Protein AF-A0A7E6FIE7-F1 (afdb_monomer_lite)

Organism: NCBI:txid2607531

Structure (mmCIF, N/CA/C/O backbone):
data_AF-A0A7E6FIE7-F1
#
_entry.id   AF-A0A7E6FIE7-F1
#
loop_
_atom_site.group_PDB
_atom_site.id
_atom_site.type_symbol
_atom_site.label_atom_id
_atom_site.label_alt_id
_atom_site.label_comp_id
_atom_site.label_asym_id
_atom_site.label_entity_id
_atom_site.label_seq_id
_atom_site.pdbx_PDB_ins_code
_atom_site.Cartn_x
_atom_site.Cartn_y
_atom_site.Cartn_z
_atom_site.occupancy
_atom_site.B_iso_or_equiv
_atom_site.auth_seq_id
_atom_site.auth_comp_id
_atom_site.auth_asym_id
_atom_site.auth_atom_id
_atom_site.pdbx_PDB_model_num
ATOM 1 N N . MET A 1 1 ? -5.074 -16.100 1.005 1.00 82.69 1 MET A N 1
ATOM 2 C CA . MET A 1 1 ? -5.480 -14.679 0.889 1.00 82.69 1 MET A CA 1
ATOM 3 C C . MET A 1 1 ? -5.222 -14.199 -0.540 1.00 82.69 1 MET A C 1
ATOM 5 O O . MET A 1 1 ? -4.515 -14.869 -1.275 1.00 82.69 1 MET A O 1
ATOM 9 N N . PHE A 1 2 ? -5.821 -13.111 -1.002 1.00 89.62 2 PHE A N 1
ATOM 10 C CA . PHE A 1 2 ? -5.707 -12.627 -2.388 1.00 89.62 2 PHE A CA 1
ATOM 11 C C . PHE A 1 2 ? -5.652 -11.105 -2.371 1.00 89.62 2 PHE A C 1
ATOM 13 O O . PHE A 1 2 ? -6.051 -10.505 -1.377 1.00 89.62 2 PHE A O 1
ATOM 20 N N . ILE A 1 3 ? -5.124 -10.471 -3.416 1.00 91.19 3 ILE A N 1
ATOM 21 C CA . ILE A 1 3 ? -4.883 -9.027 -3.391 1.00 91.19 3 ILE A CA 1
ATOM 22 C C . ILE A 1 3 ? -5.120 -8.371 -4.745 1.00 91.19 3 ILE A C 1
ATOM 24 O O . ILE A 1 3 ? -4.695 -8.878 -5.780 1.00 91.19 3 ILE A O 1
ATOM 28 N N . THR A 1 4 ? -5.727 -7.192 -4.730 1.00 92.12 4 THR A N 1
ATOM 29 C CA . THR A 1 4 ? -5.674 -6.249 -5.851 1.00 92.12 4 THR A CA 1
ATOM 30 C C . THR A 1 4 ? -4.890 -5.023 -5.438 1.00 92.12 4 THR A C 1
ATOM 32 O O . THR A 1 4 ? -4.960 -4.604 -4.283 1.00 92.12 4 THR A O 1
ATOM 35 N N . ARG A 1 5 ? -4.127 -4.464 -6.368 1.00 93.06 5 ARG A N 1
ATOM 36 C CA . ARG A 1 5 ? -3.246 -3.334 -6.109 1.00 93.06 5 ARG A CA 1
ATOM 37 C C . ARG A 1 5 ? -3.528 -2.245 -7.110 1.00 93.06 5 ARG A C 1
ATOM 39 O O . ARG A 1 5 ? -3.707 -2.532 -8.294 1.00 93.06 5 ARG A O 1
ATOM 46 N N . ARG A 1 6 ? -3.496 -1.012 -6.634 1.00 94.19 6 ARG A N 1
ATOM 47 C CA . ARG A 1 6 ? -3.468 0.191 -7.448 1.00 94.19 6 ARG A CA 1
ATOM 48 C C . ARG A 1 6 ? -2.330 1.057 -6.948 1.00 94.19 6 ARG A C 1
ATOM 50 O O . ARG A 1 6 ? -2.285 1.335 -5.761 1.00 94.19 6 ARG A O 1
ATOM 57 N N . LEU A 1 7 ? -1.428 1.456 -7.832 1.00 93.19 7 LEU A N 1
ATOM 58 C CA . LEU A 1 7 ? -0.300 2.328 -7.508 1.00 93.19 7 LEU A CA 1
ATOM 59 C C . LEU A 1 7 ? -0.427 3.612 -8.310 1.00 93.19 7 LEU A C 1
ATOM 61 O O . LEU A 1 7 ? -0.793 3.558 -9.484 1.00 93.19 7 LEU A O 1
ATOM 65 N N . THR A 1 8 ? -0.071 4.730 -7.698 1.00 92.81 8 THR A N 1
ATOM 66 C CA . THR A 1 8 ? -0.010 6.034 -8.348 1.00 92.81 8 THR A CA 1
ATOM 67 C C . THR A 1 8 ? 1.339 6.666 -8.047 1.00 92.81 8 THR A C 1
ATOM 69 O O . THR A 1 8 ? 1.731 6.802 -6.889 1.00 92.81 8 THR A O 1
ATOM 72 N N . PHE A 1 9 ? 2.040 7.058 -9.101 1.00 90.94 9 PHE A N 1
ATOM 73 C CA . PHE A 1 9 ? 3.279 7.824 -9.041 1.00 90.94 9 PHE A CA 1
ATOM 74 C C . PHE A 1 9 ? 2.960 9.259 -9.443 1.00 90.94 9 PHE A C 1
ATOM 76 O O . PHE A 1 9 ? 2.259 9.463 -10.435 1.00 90.94 9 PHE A O 1
ATOM 83 N N . TYR A 1 10 ? 3.421 10.238 -8.672 1.00 88.94 10 TYR A N 1
ATOM 84 C CA . TYR A 1 10 ? 3.056 11.646 -8.853 1.00 88.94 10 TYR A CA 1
ATOM 85 C C . TYR A 1 10 ? 4.138 12.437 -9.602 1.00 88.94 10 TYR A C 1
ATOM 87 O O . TYR A 1 10 ? 5.321 12.120 -9.505 1.00 88.94 10 TYR A O 1
ATOM 95 N N . GLU A 1 11 ? 3.734 13.465 -10.354 1.00 81.88 11 GLU A N 1
ATOM 96 C CA . GLU A 1 11 ? 4.659 14.415 -10.991 1.00 81.88 11 GLU A CA 1
ATOM 97 C C . GLU A 1 11 ? 5.364 15.301 -9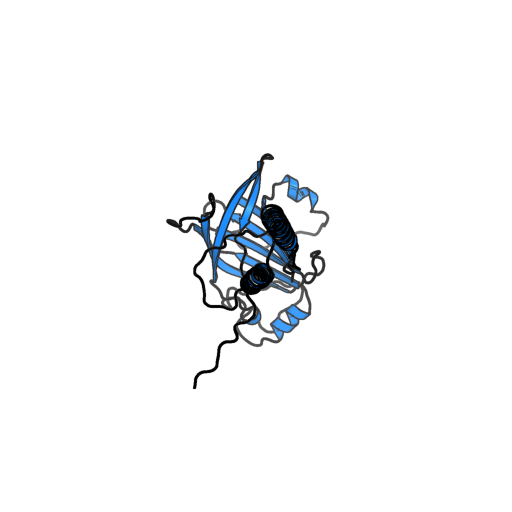.942 1.00 81.88 11 GLU A C 1
ATOM 99 O O . GLU A 1 11 ? 4.853 15.518 -8.842 1.00 81.88 11 GLU A O 1
ATOM 104 N N . GLY A 1 12 ? 6.540 15.841 -10.286 1.00 71.69 12 GLY A N 1
ATOM 105 C CA . GLY A 1 12 ? 7.216 16.866 -9.476 1.00 71.69 12 GLY A CA 1
ATOM 106 C C . GLY A 1 12 ? 7.850 16.369 -8.171 1.00 71.69 12 GLY A C 1
ATOM 107 O O . GLY A 1 12 ? 8.245 17.178 -7.335 1.00 71.69 12 GLY A O 1
ATOM 108 N N . GLY A 1 13 ? 7.973 15.053 -7.976 1.00 74.06 13 GLY A N 1
ATOM 109 C CA . GLY A 1 13 ? 8.684 14.488 -6.836 1.00 74.06 13 GLY A CA 1
ATOM 110 C C . GLY A 1 13 ? 8.665 12.964 -6.788 1.00 74.06 13 GLY A C 1
ATOM 111 O O . GLY A 1 13 ? 7.892 12.295 -7.461 1.00 74.06 13 GLY A O 1
ATOM 112 N N . ASN A 1 14 ? 9.499 12.412 -5.914 1.00 89.81 14 ASN A N 1
ATOM 113 C CA . ASN A 1 14 ? 9.641 10.977 -5.665 1.00 89.81 14 ASN A CA 1
ATOM 114 C C . ASN A 1 14 ? 8.513 10.409 -4.781 1.00 89.81 14 ASN A C 1
ATOM 116 O O . ASN A 1 14 ? 8.770 9.575 -3.918 1.00 89.81 14 ASN A O 1
ATOM 120 N N . ASN A 1 15 ? 7.276 10.891 -4.933 1.00 94.75 15 ASN A N 1
ATOM 121 C CA . ASN A 1 15 ? 6.136 10.508 -4.097 1.00 94.75 15 ASN A CA 1
ATOM 122 C C . ASN A 1 15 ? 5.274 9.443 -4.780 1.00 94.75 15 ASN A C 1
ATOM 124 O O . ASN A 1 15 ? 5.041 9.486 -5.989 1.00 94.75 15 ASN A O 1
ATOM 128 N N . TRP A 1 16 ? 4.736 8.523 -3.987 1.00 94.62 16 TRP A N 1
ATOM 129 C CA . TRP A 1 16 ? 3.807 7.503 -4.459 1.00 94.62 16 TRP A CA 1
ATOM 130 C C . TRP A 1 16 ? 2.677 7.274 -3.454 1.00 94.62 16 TRP A C 1
ATOM 132 O O . TRP A 1 16 ? 2.830 7.512 -2.252 1.00 94.62 16 TRP A O 1
ATOM 142 N N . SER A 1 17 ? 1.552 6.781 -3.961 1.00 96.06 17 SER A N 1
ATOM 143 C CA . SER A 1 17 ? 0.461 6.221 -3.167 1.00 96.06 17 SER A CA 1
ATOM 144 C C . SER A 1 17 ? 0.056 4.861 -3.720 1.00 96.06 17 SER A C 1
ATOM 146 O O . SER A 1 17 ? 0.282 4.547 -4.894 1.00 96.06 17 SER A O 1
ATOM 148 N N . GLY A 1 18 ? -0.513 4.018 -2.870 1.00 95.06 18 GLY A N 1
ATOM 149 C CA . GLY A 1 18 ? -1.009 2.724 -3.287 1.00 95.06 18 GLY A CA 1
ATOM 150 C C . GLY A 1 18 ? -2.145 2.215 -2.421 1.00 95.06 18 GLY A C 1
ATOM 151 O O . GLY A 1 18 ? -2.045 2.228 -1.199 1.00 95.06 18 GLY A O 1
ATOM 152 N N . THR A 1 19 ? -3.178 1.703 -3.081 1.00 96.75 19 THR A N 1
ATOM 153 C CA . THR A 1 19 ? -4.303 1.008 -2.454 1.00 96.75 19 THR A CA 1
ATOM 154 C C . THR A 1 19 ? -4.142 -0.490 -2.665 1.00 96.75 19 THR A C 1
ATOM 156 O O . THR A 1 19 ? -3.967 -0.967 -3.794 1.00 96.75 19 THR A O 1
ATOM 159 N N . TYR A 1 20 ? -4.218 -1.240 -1.575 1.00 95.25 20 TYR A N 1
ATOM 160 C CA . TYR A 1 20 ? -4.072 -2.686 -1.528 1.00 95.25 20 TYR A CA 1
ATOM 161 C C . TYR A 1 20 ? -5.335 -3.283 -0.912 1.00 95.25 20 TYR A C 1
ATOM 163 O O . TYR A 1 20 ? -5.498 -3.271 0.305 1.00 95.25 20 TYR A O 1
ATOM 171 N N . ASN A 1 21 ? -6.216 -3.828 -1.749 1.00 96.00 21 ASN A N 1
ATOM 172 C CA . ASN A 1 21 ? -7.427 -4.497 -1.274 1.00 96.00 21 ASN A CA 1
ATOM 173 C C . ASN A 1 21 ? -7.135 -5.985 -1.116 1.00 96.00 21 ASN A C 1
ATOM 175 O O . ASN A 1 21 ? -6.749 -6.639 -2.093 1.00 96.00 21 ASN A O 1
ATOM 179 N N . TYR A 1 22 ? -7.329 -6.517 0.084 1.00 95.00 22 TYR A N 1
ATOM 180 C CA . TYR A 1 22 ? -7.140 -7.927 0.378 1.00 95.00 22 TYR A CA 1
ATOM 181 C C . TYR A 1 22 ? -8.464 -8.676 0.443 1.00 95.00 22 TYR A C 1
ATOM 183 O O . TYR A 1 22 ? -9.453 -8.183 0.980 1.00 95.00 22 TYR A O 1
ATOM 191 N N . PHE A 1 23 ? -8.456 -9.909 -0.056 1.00 94.75 23 PHE A N 1
ATOM 192 C CA . PHE A 1 23 ? -9.633 -10.759 -0.185 1.00 94.75 23 PHE A CA 1
ATOM 193 C C . PHE A 1 23 ? -9.376 -12.157 0.374 1.00 94.75 23 PHE A C 1
ATOM 195 O O . PHE A 1 23 ? -8.243 -12.660 0.371 1.00 94.75 23 PHE A O 1
ATOM 202 N N . ARG A 1 24 ? -10.448 -12.807 0.828 1.00 93.94 24 ARG A N 1
ATOM 203 C CA . ARG A 1 24 ? -10.419 -14.191 1.317 1.00 93.94 24 ARG A CA 1
ATOM 204 C C . ARG A 1 24 ? -10.533 -15.224 0.196 1.00 93.94 24 ARG A C 1
ATOM 206 O O . ARG A 1 24 ? -10.047 -16.335 0.370 1.00 93.94 24 ARG A O 1
ATOM 213 N N . ASP A 1 25 ? -11.086 -14.855 -0.959 1.00 91.12 25 ASP A N 1
ATOM 214 C CA . ASP A 1 25 ? -11.353 -15.763 -2.078 1.00 91.12 25 ASP A CA 1
ATOM 215 C C . ASP A 1 25 ? -10.579 -15.399 -3.370 1.00 91.12 25 ASP A C 1
ATOM 217 O O . ASP A 1 25 ? -10.242 -14.231 -3.595 1.00 91.12 25 ASP A O 1
ATOM 221 N N . PRO A 1 26 ? -10.332 -16.381 -4.265 1.00 87.81 26 PRO A N 1
ATOM 222 C CA . PRO A 1 26 ? -9.566 -16.185 -5.500 1.00 87.81 26 PRO A CA 1
ATOM 223 C C . PRO A 1 26 ? -10.189 -15.263 -6.524 1.00 87.81 26 PRO A C 1
ATOM 225 O O . PRO A 1 26 ? -9.485 -14.776 -7.406 1.00 87.81 26 PRO A O 1
ATOM 228 N N . ARG A 1 27 ? -11.495 -15.033 -6.423 1.00 88.50 27 ARG A N 1
ATOM 229 C CA . ARG A 1 27 ? -12.230 -14.187 -7.354 1.00 88.50 27 ARG A CA 1
ATOM 230 C C . ARG A 1 27 ? -12.360 -12.756 -6.835 1.00 88.50 27 ARG A C 1
ATOM 232 O O . ARG A 1 27 ? -13.033 -11.961 -7.478 1.00 88.50 27 ARG A O 1
ATOM 239 N N . CYS A 1 28 ? -11.711 -12.429 -5.712 1.00 89.81 28 CYS A N 1
ATOM 240 C CA . CYS A 1 28 ? -11.738 -11.105 -5.098 1.00 89.81 28 CYS A CA 1
ATOM 241 C C . CYS A 1 28 ? -13.169 -10.601 -4.828 1.00 89.81 28 CYS A C 1
ATOM 243 O O . CYS A 1 28 ? -13.481 -9.441 -5.085 1.00 89.81 28 CYS A O 1
ATOM 245 N N . ARG A 1 29 ? -14.053 -11.478 -4.337 1.00 92.19 29 ARG A N 1
ATOM 246 C CA . ARG A 1 29 ? -15.461 -11.165 -4.027 1.00 92.19 29 ARG A CA 1
ATOM 247 C C . ARG A 1 29 ? -15.731 -10.987 -2.535 1.00 92.19 29 ARG A C 1
ATOM 249 O O . ARG A 1 29 ? -16.716 -10.364 -2.167 1.00 92.19 29 ARG A O 1
ATOM 256 N N . GLN A 1 30 ? -14.874 -11.530 -1.682 1.00 95.12 30 GLN A N 1
ATOM 257 C CA . GLN A 1 30 ? -14.980 -11.498 -0.231 1.00 95.12 30 GLN A CA 1
ATOM 258 C C . GLN A 1 30 ? -13.867 -10.606 0.330 1.00 95.12 30 GLN A C 1
ATOM 260 O O . GLN A 1 30 ? -12.763 -11.106 0.591 1.00 95.12 30 GLN A O 1
ATOM 265 N N . PRO A 1 31 ? -14.108 -9.289 0.468 1.00 96.19 31 PRO A N 1
ATOM 266 C CA . PRO A 1 31 ? -13.104 -8.363 0.971 1.00 96.19 31 PRO A CA 1
ATOM 267 C C . PRO A 1 31 ? -12.785 -8.672 2.438 1.00 96.19 31 PRO A C 1
ATOM 269 O O . PRO A 1 31 ? -13.640 -9.118 3.206 1.00 96.19 31 PRO A O 1
ATOM 272 N N . SER A 1 32 ? -11.520 -8.500 2.808 1.00 96.31 32 SER A N 1
ATOM 273 C CA . SER A 1 32 ? -11.006 -8.736 4.157 1.00 96.31 32 SER A CA 1
ATOM 274 C C . SER A 1 32 ? -10.614 -7.423 4.817 1.00 96.31 32 SER A C 1
ATOM 276 O O . SER A 1 32 ? -11.141 -7.089 5.872 1.00 96.31 32 SER A O 1
ATOM 278 N N . PHE A 1 33 ? -9.701 -6.681 4.196 1.00 97.56 33 PHE A N 1
ATOM 279 C CA . PHE A 1 33 ? -9.312 -5.336 4.606 1.00 97.56 33 PHE A CA 1
ATOM 280 C C . PHE A 1 33 ? -8.604 -4.616 3.460 1.00 97.56 33 PHE A C 1
ATOM 282 O O . PHE 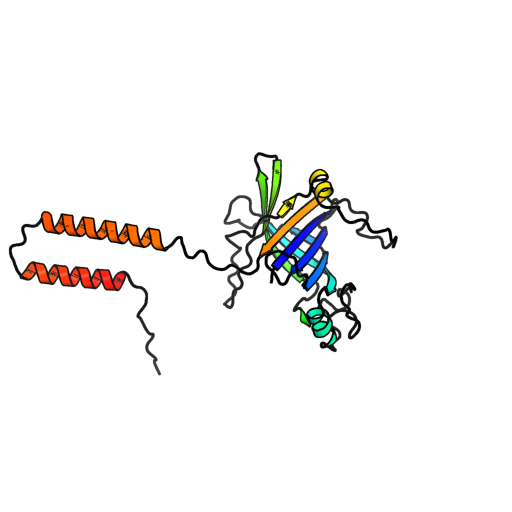A 1 33 ? -8.101 -5.252 2.527 1.00 97.56 33 PHE A O 1
ATOM 289 N N . THR A 1 34 ? -8.525 -3.300 3.573 1.00 97.88 34 THR A N 1
ATOM 290 C CA . THR A 1 34 ? -7.856 -2.415 2.623 1.00 97.88 34 THR A CA 1
ATOM 291 C C . THR A 1 34 ? -6.723 -1.678 3.324 1.00 97.88 34 THR A C 1
ATOM 293 O O . THR A 1 34 ? -6.881 -1.240 4.464 1.00 97.88 34 THR A O 1
ATOM 296 N N . LEU A 1 35 ? -5.577 -1.554 2.651 1.00 97.56 35 LEU A N 1
ATOM 297 C CA . LEU A 1 35 ? -4.479 -0.684 3.068 1.00 97.56 35 LEU A CA 1
ATOM 298 C C . LEU A 1 35 ? -4.300 0.438 2.048 1.00 97.56 35 LEU A C 1
ATOM 300 O O . LEU A 1 35 ? -4.071 0.156 0.870 1.00 97.56 35 LEU A O 1
ATOM 304 N N . ASP A 1 36 ? -4.308 1.680 2.517 1.00 98.00 36 ASP A N 1
ATOM 305 C CA . ASP A 1 36 ? -3.893 2.843 1.736 1.00 98.00 36 ASP A CA 1
ATOM 306 C C . ASP A 1 36 ? -2.552 3.336 2.266 1.00 98.00 36 ASP A C 1
ATOM 308 O O . ASP A 1 36 ? -2.440 3.819 3.395 1.00 98.00 36 ASP A O 1
ATOM 312 N N . ALA A 1 37 ? -1.514 3.158 1.456 1.00 97.00 37 ALA A N 1
ATOM 313 C CA . ALA A 1 37 ? -0.138 3.468 1.797 1.00 97.00 37 ALA A CA 1
ATOM 314 C C . ALA A 1 37 ? 0.368 4.637 0.956 1.00 97.00 37 ALA A C 1
ATOM 316 O O . ALA A 1 37 ? 0.092 4.725 -0.240 1.00 97.00 37 ALA A O 1
ATOM 317 N N . GLU A 1 38 ? 1.162 5.509 1.563 1.00 96.88 38 GLU A N 1
ATOM 318 C CA . GLU A 1 38 ? 1.782 6.633 0.868 1.00 96.88 38 GLU A CA 1
ATOM 319 C C . GLU A 1 38 ? 3.221 6.822 1.343 1.00 96.88 38 GLU A C 1
ATOM 321 O O . GLU A 1 38 ? 3.565 6.530 2.494 1.00 96.88 38 GLU A O 1
ATOM 326 N N . GLY A 1 39 ? 4.072 7.356 0.476 1.00 96.06 39 GLY A N 1
ATOM 327 C CA . GLY A 1 39 ? 5.429 7.708 0.863 1.00 96.06 39 GLY A CA 1
ATOM 328 C C . GLY A 1 39 ? 6.309 8.079 -0.315 1.00 96.06 39 GLY A C 1
ATOM 329 O O . GLY A 1 39 ? 5.844 8.692 -1.278 1.00 96.06 39 GLY A O 1
ATOM 330 N N . LYS A 1 40 ? 7.592 7.721 -0.224 1.00 95.19 40 LYS A N 1
ATOM 331 C CA . LYS A 1 40 ? 8.613 8.085 -1.211 1.00 95.19 40 LYS A CA 1
ATOM 332 C C . LYS A 1 40 ? 9.235 6.874 -1.887 1.00 95.19 40 LYS A C 1
ATOM 334 O O . LYS A 1 40 ? 9.284 5.801 -1.294 1.00 95.19 40 LYS A O 1
ATOM 339 N N . TYR A 1 41 ? 9.713 7.039 -3.113 1.00 93.50 41 TYR A N 1
ATOM 340 C CA . TYR A 1 41 ? 10.450 6.012 -3.841 1.00 93.50 41 TYR A CA 1
ATOM 341 C C . TYR A 1 41 ? 11.738 6.582 -4.443 1.00 93.50 41 TYR A C 1
ATOM 343 O O . TYR A 1 41 ? 11.773 7.723 -4.882 1.00 93.50 41 TYR A O 1
ATOM 351 N N . SER A 1 42 ? 12.817 5.811 -4.467 1.00 92.44 42 SER A N 1
ATOM 352 C CA . SER A 1 42 ? 14.078 6.230 -5.090 1.00 92.44 42 SER A CA 1
ATOM 353 C C . SER A 1 42 ? 14.740 5.058 -5.791 1.00 92.44 42 SER A C 1
ATOM 355 O O . SER A 1 42 ? 14.771 3.955 -5.242 1.00 92.44 42 SER A O 1
ATOM 357 N N . GLU A 1 43 ? 15.287 5.293 -6.976 1.00 89.69 43 GLU A N 1
ATOM 358 C CA . GLU A 1 43 ? 16.086 4.293 -7.683 1.00 89.69 43 GLU A CA 1
ATOM 359 C C . GLU A 1 43 ? 17.419 4.064 -6.952 1.00 89.69 43 GLU A C 1
ATOM 361 O O . GLU A 1 43 ? 18.012 4.994 -6.402 1.00 89.69 43 GLU A O 1
ATOM 366 N N . ILE A 1 44 ? 17.867 2.813 -6.906 1.00 87.75 44 ILE A N 1
ATOM 367 C CA . ILE A 1 44 ? 19.132 2.392 -6.306 1.00 87.75 44 ILE A CA 1
ATOM 368 C C . ILE A 1 44 ? 20.155 2.277 -7.437 1.00 87.75 44 ILE A C 1
ATOM 370 O O . ILE A 1 44 ? 20.129 1.323 -8.217 1.00 87.75 44 ILE A O 1
ATOM 374 N N . MET A 1 45 ? 21.042 3.268 -7.525 1.00 82.31 45 MET A N 1
ATOM 375 C CA . MET A 1 45 ? 22.089 3.333 -8.548 1.00 82.31 45 MET A CA 1
ATOM 376 C C . MET A 1 45 ? 23.166 2.260 -8.344 1.00 82.31 45 MET A C 1
ATOM 378 O O . MET A 1 45 ? 23.342 1.752 -7.239 1.00 82.31 45 MET A O 1
ATOM 382 N N . GLY A 1 46 ? 23.900 1.935 -9.413 1.00 67.62 46 GLY A N 1
ATOM 383 C CA . GLY A 1 46 ? 25.070 1.047 -9.349 1.00 67.62 46 GLY A CA 1
ATOM 384 C C . GLY A 1 46 ? 24.747 -0.437 -9.154 1.00 67.62 46 GLY A C 1
ATOM 385 O O . GLY A 1 46 ? 25.627 -1.216 -8.806 1.00 67.62 46 GLY A O 1
ATOM 386 N N . THR A 1 47 ? 23.496 -0.842 -9.366 1.00 62.19 47 THR A N 1
ATOM 387 C CA . THR A 1 47 ? 23.072 -2.239 -9.260 1.00 62.19 47 THR A CA 1
ATOM 388 C C . THR A 1 47 ? 23.100 -2.909 -10.635 1.00 62.19 47 THR A C 1
ATOM 390 O O . THR A 1 47 ? 22.455 -2.454 -11.579 1.00 62.19 47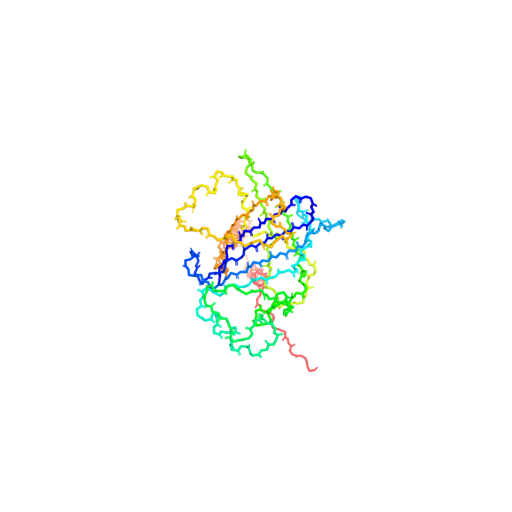 THR A O 1
ATOM 393 N N . THR A 1 48 ? 23.854 -4.001 -10.772 1.00 58.59 48 THR A N 1
ATOM 394 C CA . THR A 1 48 ? 23.816 -4.857 -11.963 1.00 58.59 48 THR A CA 1
ATOM 395 C C . THR A 1 48 ? 22.613 -5.781 -11.870 1.00 58.59 48 THR A C 1
ATOM 397 O O . THR A 1 48 ? 22.605 -6.813 -11.201 1.00 58.59 48 THR A O 1
ATOM 400 N N . ALA A 1 49 ? 21.551 -5.377 -12.549 1.00 59.53 49 ALA A N 1
ATOM 401 C CA . ALA A 1 49 ? 20.392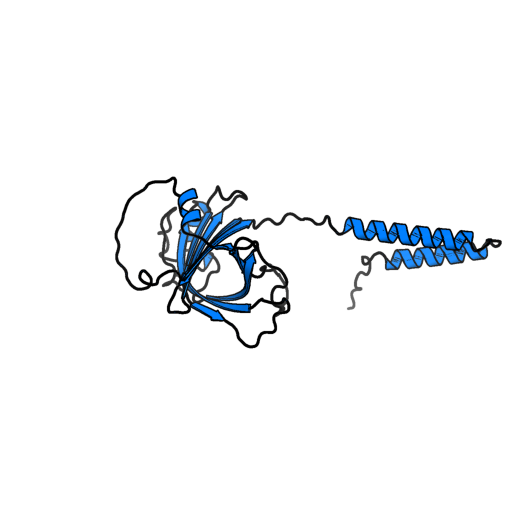 -6.209 -12.780 1.00 59.53 49 ALA A CA 1
ATOM 402 C C . ALA A 1 49 ? 20.787 -7.523 -13.481 1.00 59.53 49 ALA A C 1
ATOM 404 O O . ALA A 1 49 ? 21.237 -7.505 -14.624 1.00 59.53 49 ALA A O 1
ATOM 405 N N . VAL A 1 50 ? 20.550 -8.671 -12.834 1.00 61.28 50 VAL A N 1
ATOM 406 C CA . VAL A 1 50 ? 20.737 -10.007 -13.448 1.00 61.28 50 VAL A CA 1
ATOM 407 C C . VAL A 1 50 ? 19.850 -10.180 -14.692 1.00 61.28 50 VAL A C 1
ATOM 409 O O . VAL A 1 50 ? 20.172 -10.938 -15.602 1.00 61.28 50 VAL A O 1
ATOM 412 N N . ILE A 1 51 ? 18.726 -9.458 -14.747 1.00 69.50 51 ILE A N 1
ATOM 413 C CA . ILE A 1 51 ? 17.772 -9.477 -15.856 1.00 69.50 51 ILE A CA 1
ATOM 414 C C . ILE A 1 51 ? 17.797 -8.113 -16.547 1.00 69.50 51 ILE A C 1
ATOM 416 O O . ILE A 1 51 ? 17.453 -7.102 -15.941 1.00 69.50 51 ILE A O 1
ATOM 420 N N . GLY A 1 52 ? 18.120 -8.085 -17.840 1.00 75.00 52 GLY A N 1
ATOM 421 C CA . GLY A 1 52 ? 18.148 -6.850 -18.625 1.00 75.00 52 GLY A CA 1
ATOM 422 C C . GLY A 1 52 ? 16.859 -6.018 -18.510 1.00 75.00 52 GLY A C 1
ATOM 423 O O . GLY A 1 52 ? 15.733 -6.537 -18.590 1.00 75.00 52 GLY A O 1
ATOM 424 N N . GLY A 1 53 ? 17.040 -4.709 -18.323 1.00 79.25 53 GLY A N 1
ATOM 425 C CA . GLY A 1 53 ? 15.960 -3.729 -18.200 1.00 79.25 53 GLY A CA 1
ATOM 426 C C . GLY A 1 53 ? 15.258 -3.702 -16.838 1.00 79.25 53 GLY A C 1
ATOM 427 O O . GLY A 1 53 ? 14.230 -3.033 -16.718 1.00 79.25 53 GLY A O 1
ATOM 428 N N . THR A 1 54 ? 15.759 -4.416 -15.822 1.00 85.62 54 THR A N 1
ATOM 429 C CA . THR A 1 54 ? 15.298 -4.207 -14.444 1.00 85.62 54 THR A CA 1
ATOM 430 C C . THR A 1 54 ? 16.060 -3.076 -13.771 1.00 85.62 54 THR A C 1
ATOM 432 O O . THR A 1 54 ? 17.207 -2.774 -14.088 1.00 85.62 54 THR A O 1
ATOM 435 N N . LYS A 1 55 ? 15.383 -2.446 -12.821 1.00 88.06 55 LYS A N 1
ATOM 436 C CA . LYS A 1 55 ? 15.915 -1.422 -11.935 1.00 88.06 55 LYS A CA 1
ATOM 437 C C . LYS A 1 55 ? 15.543 -1.775 -10.509 1.00 88.06 55 LYS A C 1
ATOM 439 O O . LYS A 1 55 ? 14.467 -2.324 -10.255 1.00 88.06 55 LYS A O 1
ATOM 444 N N . HIS A 1 56 ? 16.405 -1.427 -9.571 1.00 87.38 56 HIS A N 1
ATOM 445 C CA . HIS A 1 56 ? 16.138 -1.620 -8.155 1.00 87.38 56 HIS A CA 1
ATOM 446 C C . HIS A 1 56 ? 15.638 -0.311 -7.554 1.00 87.38 56 HIS A C 1
ATOM 448 O O . HIS A 1 56 ? 16.222 0.746 -7.771 1.00 87.38 56 HIS A O 1
ATOM 454 N N . TYR A 1 57 ? 14.540 -0.374 -6.810 1.00 89.69 57 TYR A N 1
ATOM 455 C CA . TYR A 1 57 ? 13.933 0.782 -6.163 1.00 89.69 57 TYR A CA 1
ATOM 456 C C . TYR A 1 57 ? 13.768 0.538 -4.671 1.00 89.69 57 TYR A C 1
ATOM 458 O O . TYR A 1 57 ? 13.446 -0.562 -4.219 1.00 89.69 57 TYR A O 1
ATOM 466 N N . LYS A 1 58 ? 13.942 1.611 -3.910 1.00 91.06 58 LYS A N 1
ATOM 467 C CA . LYS A 1 58 ? 13.624 1.698 -2.492 1.00 91.06 58 LYS A CA 1
ATOM 468 C C . LYS A 1 58 ? 12.303 2.439 -2.341 1.00 91.06 58 LYS A C 1
ATOM 470 O O . LYS A 1 58 ? 12.235 3.613 -2.684 1.00 91.06 58 LYS A O 1
ATOM 475 N N . PHE A 1 59 ? 11.284 1.775 -1.814 1.00 92.81 59 PHE A N 1
ATOM 476 C CA . PHE A 1 59 ? 10.000 2.364 -1.447 1.00 92.81 59 PHE A CA 1
ATOM 477 C C . PHE A 1 59 ? 9.956 2.566 0.063 1.00 92.81 59 PHE A C 1
ATOM 479 O O . PHE A 1 59 ? 9.947 1.604 0.823 1.00 92.81 59 PHE A O 1
ATOM 486 N N . THR A 1 60 ? 9.907 3.814 0.503 1.00 95.06 60 THR A N 1
ATOM 487 C CA . THR A 1 60 ? 9.662 4.164 1.898 1.00 95.06 60 THR A CA 1
ATOM 488 C C . THR A 1 60 ? 8.175 4.429 2.077 1.00 95.06 60 THR A C 1
ATOM 490 O O . THR A 1 60 ? 7.662 5.414 1.549 1.00 95.06 60 THR A O 1
ATOM 493 N N . VAL A 1 61 ? 7.488 3.574 2.828 1.00 95.62 61 VAL A N 1
ATOM 494 C CA . VAL A 1 61 ? 6.120 3.811 3.300 1.00 95.62 61 VAL A CA 1
ATOM 495 C C . VAL A 1 61 ? 6.195 4.739 4.506 1.00 95.62 61 VAL A C 1
ATOM 497 O O . VAL A 1 61 ? 6.911 4.450 5.465 1.00 95.62 61 VAL A O 1
ATOM 500 N N . GLN A 1 62 ? 5.475 5.854 4.456 1.00 96.06 62 GLN A N 1
ATOM 501 C CA . GLN A 1 62 ? 5.492 6.888 5.493 1.00 96.06 62 GLN A CA 1
ATOM 502 C C . GLN A 1 62 ? 4.131 7.075 6.151 1.00 96.06 62 GLN A C 1
ATOM 504 O O . GLN A 1 62 ? 4.081 7.320 7.349 1.00 96.06 62 GLN A O 1
ATOM 509 N N . ARG A 1 63 ? 3.046 6.958 5.382 1.00 97.50 63 ARG A N 1
ATOM 510 C CA . ARG A 1 63 ? 1.674 7.012 5.890 1.00 97.50 63 ARG A CA 1
ATOM 511 C C . ARG A 1 63 ? 0.950 5.722 5.566 1.00 97.50 63 ARG A C 1
ATOM 513 O O . ARG A 1 63 ? 1.187 5.127 4.511 1.00 97.50 63 ARG A O 1
ATOM 520 N N . LEU A 1 64 ? 0.070 5.320 6.471 1.00 97.62 64 LEU A N 1
ATOM 521 C CA . LEU A 1 64 ? -0.757 4.136 6.309 1.00 97.62 64 LEU A CA 1
ATOM 522 C C . LEU A 1 64 ? -2.133 4.368 6.912 1.00 97.62 64 LEU A C 1
ATOM 524 O O . LEU A 1 64 ? -2.260 4.800 8.058 1.00 97.62 64 LEU A O 1
ATOM 528 N N . LYS A 1 65 ? -3.151 3.994 6.150 1.00 98.25 65 LYS A N 1
ATOM 529 C CA . LYS A 1 65 ? -4.523 3.865 6.620 1.00 98.25 65 LYS A CA 1
ATOM 530 C C . LYS A 1 65 ? -5.007 2.442 6.403 1.00 98.25 65 LYS A C 1
ATOM 532 O O . LYS A 1 65 ? -4.579 1.774 5.460 1.00 98.25 65 LYS A O 1
ATOM 537 N N . ILE A 1 66 ? -5.884 1.990 7.288 1.00 97.94 66 ILE A N 1
ATOM 538 C CA . ILE A 1 66 ? -6.447 0.641 7.269 1.00 97.94 66 ILE A CA 1
ATOM 539 C C . ILE A 1 66 ? -7.966 0.753 7.316 1.00 97.94 66 ILE A C 1
ATOM 541 O O . ILE A 1 66 ? -8.502 1.479 8.152 1.00 97.94 66 ILE A O 1
ATOM 545 N N . THR A 1 67 ? -8.645 0.002 6.454 1.00 98.38 67 THR A N 1
ATOM 546 C CA . THR A 1 67 ? -10.102 -0.175 6.484 1.00 98.38 67 THR A CA 1
ATOM 547 C C . THR A 1 67 ? -10.403 -1.660 6.674 1.00 98.38 67 THR A C 1
ATOM 549 O O . THR A 1 67 ? -10.132 -2.451 5.766 1.00 98.38 67 THR A O 1
ATOM 552 N N . PRO A 1 68 ? -10.920 -2.092 7.835 1.00 97.62 68 PRO A N 1
ATOM 553 C CA . PRO A 1 68 ? -11.407 -3.455 8.010 1.00 97.62 68 PRO A CA 1
ATOM 554 C C . PRO A 1 68 ? -12.655 -3.660 7.148 1.00 97.62 68 PRO A C 1
ATOM 556 O O . PRO A 1 68 ? -13.614 -2.918 7.288 1.00 97.62 68 PRO A O 1
ATOM 559 N N . GLU A 1 69 ? -12.686 -4.675 6.291 1.00 97.44 69 GLU A N 1
ATOM 560 C CA . GLU A 1 69 ? -13.851 -4.972 5.430 1.00 97.44 69 GLU A CA 1
ATOM 561 C C . GLU A 1 69 ? -14.597 -6.233 5.897 1.00 97.44 69 GLU A C 1
ATOM 563 O O . GLU A 1 69 ? -15.568 -6.679 5.290 1.00 97.44 69 GLU A O 1
ATOM 568 N N . HIS A 1 70 ? -14.124 -6.846 6.983 1.00 96.94 70 HIS A N 1
ATOM 569 C CA . HIS A 1 70 ? -14.685 -8.058 7.556 1.00 96.94 70 HIS A CA 1
ATOM 570 C C . HIS A 1 70 ? -14.652 -8.016 9.079 1.00 96.94 70 HIS A C 1
ATOM 572 O O . HIS A 1 70 ? -13.689 -7.513 9.666 1.00 96.94 70 HIS A O 1
ATOM 578 N N . TYR A 1 71 ? -15.675 -8.605 9.705 1.00 96.25 71 TYR A N 1
ATOM 579 C CA . TYR A 1 71 ? -15.840 -8.614 11.159 1.00 96.25 71 TYR A CA 1
ATOM 580 C C . TYR A 1 71 ? -14.604 -9.177 11.864 1.00 96.25 71 TYR A C 1
ATOM 582 O O . TYR A 1 71 ? -14.066 -8.520 12.748 1.00 96.25 71 TYR A O 1
ATOM 590 N N . SER A 1 72 ? -14.056 -10.290 11.363 1.00 94.38 72 SER A N 1
ATOM 591 C CA . SER A 1 72 ? -12.882 -10.921 11.972 1.00 94.38 72 SER A CA 1
ATOM 592 C C . SER A 1 72 ? -11.654 -10.008 11.994 1.00 94.38 72 SER A C 1
ATOM 594 O O . SER A 1 72 ? -10.814 -10.140 12.872 1.00 94.38 72 SER A O 1
ATOM 596 N N . ILE A 1 73 ? -11.502 -9.082 11.039 1.00 95.25 73 ILE A N 1
ATOM 597 C CA . ILE A 1 73 ? -10.381 -8.133 11.063 1.00 95.25 73 ILE A CA 1
ATOM 598 C C . ILE A 1 73 ? -10.632 -7.058 12.117 1.00 95.25 73 ILE A C 1
ATOM 600 O O . ILE A 1 73 ? -9.738 -6.760 12.900 1.00 95.25 73 ILE A O 1
ATOM 604 N N . SER A 1 74 ? -11.848 -6.515 12.163 1.00 95.06 74 SER A N 1
ATOM 605 C CA . SER A 1 74 ? -12.235 -5.510 13.154 1.00 95.06 74 SER A CA 1
ATOM 606 C C . SER A 1 74 ? -12.105 -6.038 14.587 1.00 95.06 74 SER A C 1
ATOM 608 O O . SER A 1 74 ? -11.556 -5.351 15.443 1.00 95.06 74 SER A O 1
ATOM 610 N N . GLU A 1 75 ? -12.564 -7.265 14.844 1.00 93.56 75 GLU A N 1
ATOM 611 C CA . GLU A 1 75 ? -12.462 -7.920 16.152 1.00 93.56 75 GLU A CA 1
ATOM 612 C C . GLU A 1 75 ? -11.010 -8.162 16.556 1.00 93.56 75 GLU A C 1
ATOM 614 O O . GLU A 1 75 ? -10.620 -7.787 17.655 1.00 93.56 75 GLU A O 1
ATOM 619 N N . ASN A 1 76 ? -10.181 -8.703 15.656 1.00 92.19 76 ASN A N 1
ATOM 620 C CA . ASN A 1 76 ? -8.760 -8.925 15.941 1.00 92.19 76 ASN A CA 1
ATOM 621 C C . ASN A 1 76 ? -8.013 -7.617 16.248 1.00 92.19 76 ASN A C 1
ATOM 623 O O . ASN A 1 76 ? -7.125 -7.595 17.099 1.00 92.19 76 ASN A O 1
ATOM 627 N N . LEU A 1 77 ? -8.368 -6.521 15.572 1.00 93.69 77 LEU A N 1
ATOM 628 C CA . LEU A 1 77 ? -7.779 -5.209 15.836 1.00 93.69 77 LEU A CA 1
ATOM 629 C C . LEU A 1 77 ? -8.233 -4.622 17.176 1.00 93.69 77 LEU A C 1
ATOM 631 O O . LEU A 1 77 ? -7.418 -4.015 17.864 1.00 93.69 77 LEU A O 1
ATOM 635 N N . ASN A 1 78 ? -9.495 -4.823 17.566 1.00 93.50 78 ASN A N 1
ATOM 636 C CA . ASN A 1 78 ? -10.010 -4.379 18.864 1.00 93.50 78 ASN A CA 1
ATOM 637 C C . ASN A 1 78 ? -9.560 -5.265 20.029 1.00 93.50 78 ASN A C 1
ATOM 639 O O . ASN A 1 78 ? -9.446 -4.769 21.142 1.00 93.50 78 ASN A O 1
ATOM 643 N N . PHE A 1 79 ? -9.280 -6.548 19.787 1.00 90.19 79 PHE A N 1
ATOM 644 C CA . PHE A 1 79 ? -8.706 -7.445 20.791 1.00 90.19 79 PHE A CA 1
ATOM 645 C C . PHE A 1 79 ? -7.317 -6.971 21.237 1.00 90.19 79 PHE A C 1
ATOM 647 O O . PHE A 1 79 ? -6.906 -7.164 22.382 1.00 90.19 79 PHE A O 1
ATOM 654 N N . TYR A 1 80 ? -6.581 -6.317 20.337 1.00 84.62 80 TYR A N 1
ATOM 655 C CA . TYR A 1 80 ? -5.317 -5.697 20.681 1.00 84.62 80 TYR A CA 1
ATOM 656 C C . TYR A 1 80 ? -5.530 -4.392 21.462 1.00 84.62 80 TYR A C 1
ATOM 658 O O . TYR A 1 80 ? -5.766 -3.330 20.894 1.00 84.62 80 TYR A O 1
ATOM 666 N N . ASN A 1 81 ? -5.335 -4.454 22.778 1.00 74.56 81 ASN A N 1
ATOM 667 C CA . ASN A 1 81 ? -5.485 -3.308 23.684 1.00 74.56 81 ASN A CA 1
ATOM 668 C C . ASN A 1 81 ? -4.247 -2.380 23.756 1.00 74.56 81 ASN A C 1
ATOM 670 O O . ASN A 1 81 ? -4.095 -1.619 24.709 1.00 74.56 81 ASN A O 1
ATOM 674 N N . GLY A 1 82 ? -3.324 -2.445 22.788 1.00 74.69 82 GLY A N 1
ATOM 675 C CA . GLY A 1 82 ? -2.077 -1.668 22.797 1.00 74.69 82 GLY A CA 1
ATOM 676 C C . GLY A 1 82 ? -2.100 -0.406 21.921 1.00 74.69 82 GLY A C 1
ATOM 677 O O . GLY A 1 82 ? -2.791 -0.336 20.907 1.00 74.69 82 GLY A O 1
ATOM 678 N N . SER A 1 83 ? -1.247 0.572 22.245 1.00 72.88 83 SER A N 1
ATOM 679 C CA . SER A 1 83 ? -1.028 1.814 21.475 1.00 72.88 83 SER A CA 1
ATOM 680 C C . SER A 1 83 ? -0.176 1.585 20.217 1.00 72.88 83 SER A C 1
ATOM 682 O O . SER A 1 83 ? 0.945 2.078 20.075 1.00 72.88 83 SER A O 1
ATOM 684 N N . GLY A 1 84 ? -0.648 0.732 19.311 1.00 87.81 84 GLY A N 1
ATOM 685 C CA . GLY A 1 84 ? 0.166 0.251 18.194 1.00 87.81 84 GLY A CA 1
ATOM 686 C C . GLY A 1 84 ? -0.552 0.089 16.872 1.00 87.81 84 GLY A C 1
ATOM 687 O O . GLY A 1 84 ? 0.084 -0.405 15.949 1.00 87.81 84 GLY A O 1
ATOM 688 N N . CYS A 1 85 ? -1.840 0.419 16.791 1.00 93.75 85 CYS A N 1
ATOM 689 C CA . CYS A 1 85 ? -2.620 0.333 15.564 1.00 93.75 85 CYS A CA 1
ATOM 690 C C . CYS A 1 85 ? -3.901 1.167 15.689 1.00 93.75 85 CYS A C 1
ATOM 692 O O . CYS A 1 85 ? -4.929 0.661 16.139 1.00 93.75 85 CYS A O 1
ATOM 694 N N . GLY A 1 86 ? -3.833 2.442 15.301 1.00 92.69 86 GLY A N 1
ATOM 695 C CA . GLY A 1 86 ? -4.984 3.350 15.343 1.00 92.69 86 GLY A CA 1
ATOM 696 C C . GLY A 1 86 ? -5.492 3.607 16.764 1.00 92.69 86 GLY A C 1
ATOM 697 O O . GLY A 1 86 ? -4.730 3.533 17.730 1.00 92.69 86 GLY A O 1
ATOM 698 N N . VAL A 1 87 ? -6.780 3.928 16.894 1.00 93.06 87 VAL A N 1
ATOM 699 C CA . VAL A 1 87 ? -7.417 4.196 18.190 1.00 93.06 87 VAL A CA 1
ATOM 700 C C . VAL A 1 87 ? -7.958 2.876 18.771 1.00 93.06 87 VAL A C 1
ATOM 702 O O . VAL A 1 87 ? -8.868 2.288 18.175 1.00 93.06 87 VAL A O 1
ATOM 705 N N . PRO A 1 88 ? -7.443 2.391 19.920 1.00 90.88 88 PRO A N 1
ATOM 706 C CA . PRO A 1 88 ? -7.871 1.119 20.510 1.00 90.88 88 PRO A CA 1
ATOM 707 C C . PRO A 1 88 ? -9.385 1.051 20.752 1.00 90.88 88 PRO A C 1
ATOM 709 O O . PRO A 1 88 ? -10.004 2.048 21.118 1.00 90.88 88 PRO A O 1
ATOM 712 N N . GLY A 1 89 ? -9.989 -0.119 20.526 1.00 92.44 89 GLY A N 1
ATOM 713 C CA . GLY A 1 89 ? -11.421 -0.371 20.757 1.00 92.44 89 GLY A CA 1
ATOM 714 C C . GLY A 1 89 ? -12.393 0.314 19.784 1.00 92.44 89 GLY A C 1
ATOM 715 O O . GLY A 1 89 ? -13.598 0.092 19.866 1.00 92.44 89 GLY A O 1
ATOM 716 N N . SER A 1 90 ? -11.901 1.136 18.853 1.00 94.12 90 SER A N 1
ATOM 717 C CA . SER A 1 90 ? -12.741 1.916 17.933 1.00 94.12 90 SER A CA 1
ATOM 718 C C . SER A 1 90 ? -12.821 1.343 16.513 1.00 94.12 90 SER A C 1
ATOM 720 O O . SER A 1 90 ? -13.445 1.946 15.634 1.00 94.12 90 SER A O 1
ATOM 722 N N . TRP A 1 91 ? -12.183 0.199 16.248 1.00 95.81 91 TRP A N 1
ATOM 723 C CA . TRP A 1 91 ? -12.195 -0.405 14.919 1.00 95.81 91 TRP A CA 1
ATOM 724 C C . TRP A 1 91 ? -13.595 -0.896 14.567 1.00 95.81 91 TRP A C 1
ATOM 726 O O . TRP A 1 91 ? -14.243 -1.591 15.353 1.00 95.81 91 TRP A O 1
ATOM 736 N N . ARG A 1 92 ? -14.059 -0.528 13.370 1.00 96.56 92 ARG A N 1
ATOM 737 C CA . ARG A 1 92 ? -15.359 -0.922 12.822 1.00 96.56 92 ARG A CA 1
ATOM 738 C C . ARG A 1 92 ? -15.204 -1.297 11.355 1.00 96.56 92 ARG A C 1
ATOM 740 O O . ARG A 1 92 ? -14.363 -0.742 10.650 1.00 96.56 92 ARG A O 1
ATOM 747 N N . ILE A 1 93 ? -16.048 -2.215 10.894 1.00 97.75 93 ILE A N 1
ATOM 748 C CA . ILE A 1 93 ? -16.112 -2.607 9.482 1.00 97.75 93 ILE A CA 1
ATOM 749 C C . ILE A 1 93 ? -16.454 -1.378 8.625 1.00 97.75 93 ILE A C 1
ATOM 751 O O . ILE A 1 93 ? -17.349 -0.610 8.974 1.00 97.75 93 ILE A O 1
ATOM 755 N N . GLY A 1 94 ? -15.734 -1.190 7.521 1.00 96.75 94 GLY A N 1
ATOM 756 C CA . GLY A 1 94 ? -15.899 -0.097 6.564 1.00 96.75 94 GLY A CA 1
ATOM 757 C C . GLY A 1 94 ? -15.382 1.262 7.041 1.00 96.75 94 GLY A C 1
ATOM 758 O O . GLY A 1 94 ? -15.416 2.220 6.273 1.00 96.75 94 GLY A O 1
ATOM 759 N N . ILE A 1 95 ? -14.894 1.376 8.282 1.00 97.56 95 ILE A N 1
ATOM 760 C CA . ILE A 1 95 ? -14.396 2.640 8.832 1.00 97.56 95 ILE A CA 1
ATOM 761 C C . ILE A 1 95 ? -12.873 2.662 8.770 1.00 97.56 95 ILE A C 1
ATOM 763 O O . ILE A 1 95 ? -12.186 1.905 9.457 1.00 97.56 95 ILE A O 1
ATOM 767 N N . THR A 1 96 ? -12.347 3.560 7.943 1.00 97.88 96 THR A N 1
ATOM 768 C CA . THR A 1 96 ? -10.910 3.776 7.800 1.00 97.88 96 THR A CA 1
ATOM 769 C C . THR A 1 96 ? -10.331 4.467 9.029 1.00 97.88 96 THR A C 1
ATOM 771 O O . THR A 1 96 ? -10.865 5.480 9.482 1.00 97.88 96 THR A O 1
ATOM 774 N N . GLN A 1 97 ? -9.179 3.996 9.504 1.00 96.31 97 GLN A N 1
ATOM 775 C CA . GLN A 1 97 ? -8.358 4.728 10.470 1.00 96.31 97 GLN A CA 1
ATOM 776 C C . GLN A 1 97 ? -6.945 4.953 9.949 1.00 96.31 97 GLN A C 1
ATOM 778 O O . GLN A 1 97 ? -6.384 4.125 9.228 1.00 96.31 97 GLN A O 1
ATOM 783 N N . ASP A 1 98 ? -6.368 6.085 10.344 1.00 96.00 98 ASP A N 1
ATOM 784 C CA . ASP A 1 98 ? -4.961 6.397 10.130 1.00 96.00 98 ASP A CA 1
ATOM 785 C C . ASP A 1 98 ? -4.127 5.791 11.261 1.00 96.00 98 ASP A C 1
ATOM 787 O O . ASP A 1 98 ? -4.396 6.025 12.439 1.00 96.00 98 ASP A O 1
ATOM 791 N N . VAL A 1 99 ? -3.120 5.001 10.897 1.00 96.31 99 VAL A N 1
ATOM 792 C CA . VAL A 1 99 ? -2.220 4.328 11.844 1.00 96.31 99 VAL A CA 1
ATOM 793 C C . VAL A 1 99 ? -0.802 4.907 11.790 1.00 96.31 99 VAL A C 1
ATOM 795 O O . VAL A 1 99 ? 0.145 4.348 12.343 1.00 96.31 99 VAL A O 1
ATOM 798 N N . THR A 1 100 ? -0.628 6.047 11.117 1.00 95.81 100 THR A N 1
ATOM 799 C CA . THR A 1 100 ? 0.660 6.736 10.992 1.00 95.81 100 THR A CA 1
ATOM 800 C C . THR A 1 100 ? 1.156 7.223 12.350 1.00 95.81 100 THR A C 1
ATOM 802 O O . THR A 1 100 ? 2.310 6.987 12.699 1.00 95.81 100 THR A O 1
ATOM 805 N N . SER A 1 101 ? 0.283 7.845 13.149 1.00 93.69 101 SER A N 1
ATOM 806 C CA . SER A 1 101 ? 0.621 8.347 14.490 1.00 93.69 101 SER A CA 1
ATOM 807 C C . SER A 1 101 ?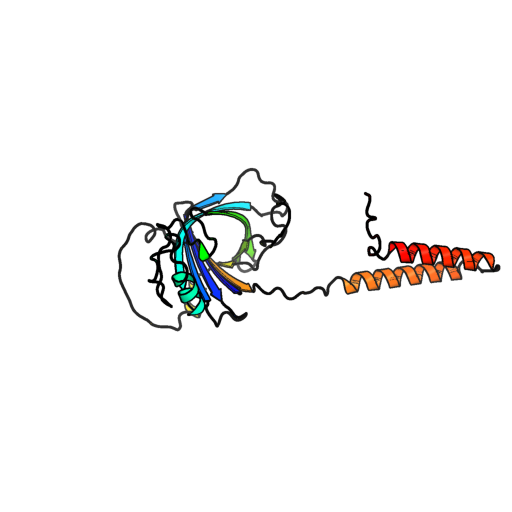 0.962 7.230 15.480 1.00 93.69 101 SER A C 1
ATOM 809 O O . SER A 1 101 ? 1.719 7.450 16.422 1.00 93.69 101 SER A O 1
ATOM 811 N N . THR A 1 102 ? 0.466 6.012 15.244 1.00 95.00 102 THR A N 1
ATOM 812 C CA . THR A 1 102 ? 0.792 4.819 16.038 1.00 95.00 102 THR A CA 1
ATOM 813 C C . THR A 1 102 ? 2.022 4.067 15.530 1.00 95.00 102 THR A C 1
ATOM 815 O O . THR A 1 102 ? 2.265 2.941 15.960 1.00 95.00 102 THR A O 1
ATOM 818 N N . HIS A 1 103 ? 2.811 4.677 14.636 1.00 95.38 103 HIS A N 1
ATOM 819 C CA . HIS A 1 103 ? 3.999 4.080 14.017 1.00 95.38 103 HIS A CA 1
ATOM 820 C C . HIS A 1 103 ? 3.698 2.775 13.256 1.00 95.38 103 HIS A C 1
ATOM 822 O O . HIS A 1 103 ? 4.523 1.860 13.197 1.00 95.38 103 HIS A O 1
ATOM 828 N N . GLY A 1 104 ? 2.519 2.699 12.634 1.00 94.50 104 GLY A N 1
ATOM 829 C CA . GLY A 1 104 ? 2.029 1.530 11.909 1.00 94.50 104 GLY A CA 1
ATOM 830 C C . GLY A 1 104 ? 0.956 0.761 12.679 1.00 94.50 104 GLY A C 1
ATOM 831 O O . GLY A 1 104 ? 0.246 1.320 13.512 1.00 94.50 104 GLY A O 1
ATOM 832 N N . CYS A 1 105 ? 0.829 -0.525 12.354 1.00 95.38 105 CYS A N 1
ATOM 833 C CA . CYS A 1 105 ? -0.131 -1.449 12.941 1.00 95.38 105 CYS A CA 1
ATOM 834 C C . CYS A 1 105 ? 0.565 -2.738 13.398 1.00 95.38 105 CYS A C 1
ATOM 836 O O . CYS A 1 105 ? 0.764 -3.668 12.612 1.00 95.38 105 CYS A O 1
ATOM 838 N N . ARG A 1 106 ? 0.921 -2.805 14.686 1.00 92.38 106 ARG A N 1
ATOM 839 C CA . ARG A 1 106 ? 1.612 -3.952 15.304 1.00 92.38 106 ARG A CA 1
ATOM 840 C C . ARG A 1 106 ? 0.871 -5.292 15.149 1.00 92.38 106 ARG A C 1
ATOM 842 O O . ARG A 1 106 ? 1.539 -6.250 14.778 1.00 92.38 106 ARG A O 1
ATOM 849 N N . PRO A 1 107 ? -0.461 -5.392 15.342 1.00 91.56 107 PRO A N 1
ATOM 850 C CA . PRO A 1 107 ? -1.198 -6.646 15.128 1.00 91.56 107 PRO A CA 1
ATOM 851 C C . PRO A 1 107 ? -1.133 -7.184 13.695 1.00 91.56 107 PRO A C 1
ATOM 853 O O . PRO A 1 107 ? -1.302 -8.378 13.481 1.00 91.56 107 PRO A O 1
ATOM 856 N N . MET A 1 108 ? -0.881 -6.313 12.712 1.00 91.19 108 MET A N 1
ATOM 857 C CA . MET A 1 108 ? -0.682 -6.695 11.310 1.00 91.19 108 MET A CA 1
ATOM 858 C C . MET A 1 108 ? 0.802 -6.818 10.924 1.00 91.19 108 MET A C 1
ATOM 860 O O . MET A 1 108 ? 1.105 -6.977 9.745 1.00 91.19 108 MET A O 1
ATOM 864 N N . ASP A 1 109 ? 1.718 -6.713 11.893 1.00 91.31 109 ASP A N 1
ATOM 865 C CA . ASP A 1 109 ? 3.175 -6.668 11.705 1.00 91.31 109 ASP A CA 1
ATOM 866 C C . ASP A 1 109 ? 3.645 -5.577 10.721 1.00 91.31 109 ASP A C 1
ATOM 868 O O . ASP A 1 109 ? 4.571 -5.747 9.927 1.00 91.31 109 ASP A O 1
ATOM 872 N N . ILE A 1 110 ? 2.994 -4.410 10.764 1.00 92.31 110 ILE A N 1
ATOM 873 C CA . ILE A 1 110 ? 3.370 -3.255 9.945 1.00 92.31 110 ILE A CA 1
ATOM 874 C C . ILE A 1 110 ? 3.966 -2.179 10.845 1.00 92.31 110 ILE A C 1
ATOM 876 O O . ILE A 1 110 ? 3.295 -1.667 11.737 1.00 92.31 110 ILE A O 1
ATOM 880 N N . ARG A 1 111 ? 5.215 -1.791 10.581 1.00 94.25 111 ARG A N 1
ATOM 881 C CA . ARG A 1 111 ? 5.913 -0.703 11.286 1.00 94.25 111 ARG A CA 1
ATOM 882 C C . ARG A 1 111 ? 6.220 0.434 10.330 1.00 94.25 111 ARG A C 1
ATOM 884 O O . ARG A 1 111 ? 6.652 0.166 9.211 1.00 94.25 111 ARG A O 1
ATOM 891 N N . LEU A 1 112 ? 6.030 1.673 10.773 1.00 94.50 112 LEU A N 1
ATOM 892 C CA . LEU A 1 112 ? 6.326 2.877 10.004 1.00 94.50 112 LEU A CA 1
ATOM 893 C C . LEU A 1 112 ? 7.464 3.705 10.627 1.00 94.50 112 LEU A C 1
ATOM 895 O O . LEU A 1 112 ? 7.557 3.771 11.852 1.00 94.50 112 LEU A O 1
ATOM 899 N N . PRO A 1 113 ? 8.274 4.390 9.797 1.00 94.81 113 PRO A N 1
ATOM 900 C CA . PRO A 1 113 ? 8.342 4.226 8.343 1.00 94.81 113 PRO A CA 1
ATOM 901 C C . PRO A 1 113 ? 8.874 2.832 7.965 1.00 94.81 113 PRO A C 1
ATOM 903 O O . PRO A 1 113 ? 9.725 2.275 8.653 1.00 94.81 113 PRO A O 1
ATOM 906 N N . ASN A 1 114 ? 8.374 2.261 6.867 1.00 92.31 114 ASN A N 1
ATOM 907 C CA . ASN A 1 114 ? 8.830 0.959 6.368 1.00 92.31 114 ASN A CA 1
ATOM 908 C C . ASN A 1 114 ? 9.636 1.134 5.086 1.00 92.31 114 ASN A C 1
ATOM 910 O O . ASN A 1 114 ? 9.185 1.841 4.188 1.00 92.31 114 ASN A O 1
ATOM 914 N N . VAL A 1 115 ? 10.780 0.462 4.966 1.00 89.69 115 VAL A N 1
ATOM 915 C CA . VAL A 1 115 ? 11.552 0.443 3.722 1.00 89.69 115 VAL A CA 1
ATOM 916 C C . VAL A 1 115 ? 11.387 -0.899 3.028 1.00 89.69 115 VAL A C 1
ATOM 918 O O . VAL A 1 115 ? 11.778 -1.946 3.537 1.00 89.69 115 VAL A O 1
ATOM 921 N N . VAL A 1 116 ? 10.856 -0.836 1.816 1.00 88.25 116 VAL A N 1
ATOM 922 C CA . VAL A 1 116 ? 10.643 -1.963 0.925 1.00 88.25 116 VAL A CA 1
ATOM 923 C C . VAL A 1 116 ? 11.583 -1.840 -0.264 1.00 88.25 116 VAL A C 1
ATOM 925 O O . VAL A 1 116 ? 11.500 -0.890 -1.040 1.00 88.25 116 VAL A O 1
ATOM 928 N N . LEU A 1 117 ? 12.453 -2.827 -0.438 1.00 87.62 117 LEU A N 1
ATOM 929 C CA . LEU A 1 117 ? 13.260 -2.957 -1.647 1.00 87.62 117 LEU A CA 1
ATOM 930 C C . LEU A 1 117 ? 12.469 -3.742 -2.690 1.00 87.62 117 LEU A C 1
ATOM 932 O O . LEU A 1 117 ? 11.901 -4.792 -2.387 1.00 87.62 117 LEU A O 1
ATOM 936 N N . GLU A 1 118 ? 12.418 -3.230 -3.913 1.00 86.62 118 GLU A N 1
ATOM 937 C CA . GLU A 1 118 ? 11.658 -3.839 -4.996 1.00 86.62 118 GLU A CA 1
ATOM 938 C C . GLU A 1 118 ? 12.471 -3.844 -6.289 1.00 86.62 118 GLU A C 1
ATOM 940 O O . GLU A 1 118 ? 13.180 -2.888 -6.607 1.00 86.62 118 GLU A O 1
ATOM 945 N N . THR A 1 119 ? 12.363 -4.937 -7.043 1.00 87.88 119 THR A N 1
ATOM 946 C CA . THR A 1 119 ? 12.920 -5.018 -8.399 1.00 87.88 119 THR A CA 1
ATOM 947 C C . THR A 1 119 ? 11.809 -4.700 -9.377 1.00 87.88 119 THR A C 1
ATOM 949 O O . THR A 1 119 ? 10.767 -5.350 -9.363 1.00 87.88 119 THR A O 1
ATOM 952 N N . ILE A 1 120 ? 12.015 -3.691 -10.209 1.00 88.75 120 ILE A N 1
ATOM 953 C CA . ILE A 1 120 ? 11.016 -3.172 -11.132 1.00 88.75 120 ILE A CA 1
ATOM 954 C C . ILE A 1 120 ? 11.498 -3.356 -12.562 1.00 88.75 120 ILE A C 1
ATOM 956 O O . ILE A 1 120 ? 12.649 -3.075 -12.879 1.00 88.75 120 ILE A O 1
ATOM 960 N N . LYS A 1 121 ? 10.593 -3.776 -13.443 1.00 88.75 121 LYS A N 1
ATOM 961 C CA . LYS A 1 121 ? 10.778 -3.709 -14.891 1.00 88.75 121 LYS A CA 1
ATOM 962 C C . LYS A 1 121 ? 9.559 -3.063 -15.523 1.00 88.75 121 LYS A C 1
ATOM 964 O O . LYS A 1 121 ? 8.437 -3.519 -15.319 1.00 88.75 121 LYS A O 1
ATOM 969 N N . MET A 1 122 ? 9.788 -2.006 -16.288 1.00 87.62 122 MET A N 1
ATOM 970 C CA . MET A 1 122 ? 8.754 -1.365 -17.094 1.00 87.62 122 MET A CA 1
ATOM 971 C C . MET A 1 122 ? 8.863 -1.887 -18.521 1.00 87.62 122 MET A C 1
ATOM 973 O O . MET A 1 122 ? 9.951 -1.888 -19.092 1.00 87.62 122 MET A O 1
ATOM 977 N N . VAL A 1 123 ? 7.748 -2.340 -19.085 1.00 88.25 123 VAL A N 1
ATOM 978 C CA . VAL A 1 123 ? 7.676 -2.835 -20.464 1.00 88.25 123 VAL A CA 1
ATOM 979 C C . VAL A 1 123 ? 6.524 -2.138 -21.166 1.00 88.25 123 VAL A C 1
ATOM 981 O O . VAL A 1 123 ? 5.436 -2.028 -20.602 1.00 88.25 123 VAL A O 1
ATOM 984 N N . THR A 1 124 ? 6.768 -1.690 -22.389 1.00 88.81 124 THR A N 1
ATOM 985 C CA . THR A 1 124 ? 5.720 -1.254 -23.311 1.00 88.81 124 THR A CA 1
ATOM 986 C C . THR A 1 124 ? 5.546 -2.353 -24.350 1.00 88.81 124 THR A C 1
ATOM 988 O O . THR A 1 124 ? 6.542 -2.805 -24.916 1.00 88.81 124 THR A O 1
ATOM 991 N N . ASP A 1 125 ? 4.322 -2.828 -24.551 1.00 85.50 125 ASP A N 1
ATOM 992 C CA . ASP A 1 125 ? 4.037 -3.856 -25.551 1.00 85.50 125 ASP A CA 1
ATOM 993 C C . ASP A 1 125 ? 3.881 -3.261 -26.966 1.00 85.50 125 ASP A C 1
ATOM 995 O O . ASP A 1 125 ? 3.972 -2.048 -27.178 1.00 85.50 125 ASP A O 1
ATOM 999 N N . VAL A 1 126 ? 3.628 -4.129 -27.948 1.00 88.88 126 VAL A N 1
ATOM 1000 C CA . VAL A 1 126 ? 3.389 -3.735 -29.349 1.00 88.88 126 VAL A CA 1
ATOM 1001 C C . VAL A 1 126 ? 2.147 -2.854 -29.527 1.00 88.88 126 VAL A C 1
ATOM 1003 O O . VAL A 1 126 ? 2.090 -2.058 -30.460 1.00 88.88 126 VAL A O 1
ATOM 1006 N N . ASN A 1 127 ? 1.181 -2.947 -28.610 1.00 87.19 127 ASN A N 1
ATOM 1007 C CA . ASN A 1 127 ? -0.043 -2.149 -28.597 1.00 87.19 127 ASN A CA 1
ATOM 1008 C C . ASN A 1 127 ? 0.140 -0.804 -27.876 1.00 87.19 127 ASN A C 1
ATOM 1010 O O . ASN A 1 127 ? -0.830 -0.069 -27.701 1.00 87.19 127 ASN A O 1
ATOM 1014 N N . LYS A 1 128 ? 1.372 -0.460 -27.468 1.00 85.50 128 LYS A N 1
ATOM 1015 C CA . LYS A 1 128 ? 1.714 0.716 -26.648 1.00 85.50 128 LYS A CA 1
ATOM 1016 C C . LYS A 1 128 ? 1.121 0.679 -25.232 1.00 85.50 128 LYS A C 1
ATOM 1018 O O . LYS A 1 128 ? 1.149 1.690 -24.526 1.00 85.50 128 LYS A O 1
ATOM 1023 N N . GLU A 1 129 ? 0.652 -0.479 -24.779 1.00 85.19 129 GLU A N 1
ATOM 1024 C CA . GLU A 1 129 ? 0.224 -0.707 -23.405 1.00 85.19 129 GLU A CA 1
ATOM 1025 C C . GLU A 1 129 ? 1.443 -0.807 -22.490 1.00 85.19 129 GLU A C 1
ATOM 1027 O O . GLU A 1 129 ? 2.453 -1.442 -22.805 1.00 85.19 129 GLU A O 1
ATOM 1032 N N . ARG A 1 130 ? 1.357 -0.160 -21.326 1.00 88.62 130 ARG A N 1
ATOM 1033 C CA . ARG A 1 130 ? 2.460 -0.095 -20.362 1.00 88.62 130 ARG A CA 1
ATOM 1034 C C . ARG A 1 130 ? 2.205 -1.029 -19.191 1.00 88.62 130 ARG A C 1
ATOM 1036 O O . ARG A 1 130 ? 1.179 -0.927 -18.516 1.00 88.62 130 ARG A O 1
ATOM 1043 N N . TYR A 1 131 ? 3.195 -1.863 -18.903 1.00 89.88 131 TYR A N 1
ATOM 1044 C CA . TYR A 1 131 ? 3.181 -2.848 -17.832 1.00 89.88 131 TYR A CA 1
ATOM 1045 C C . TYR A 1 131 ? 4.321 -2.603 -16.846 1.00 89.88 131 TYR A C 1
ATOM 1047 O O . TYR A 1 131 ? 5.477 -2.425 -17.236 1.00 89.88 131 TYR A O 1
ATOM 1055 N N . LEU A 1 132 ? 3.994 -2.644 -15.556 1.00 91.00 132 LEU A N 1
ATOM 1056 C CA . LEU A 1 132 ? 4.953 -2.653 -14.459 1.00 91.00 132 LEU A CA 1
ATOM 1057 C C . LEU A 1 132 ? 5.054 -4.061 -13.883 1.00 91.00 132 LEU A C 1
ATOM 1059 O O . LEU A 1 132 ? 4.122 -4.563 -13.255 1.00 91.00 132 LEU A O 1
ATOM 1063 N N . TYR A 1 133 ? 6.222 -4.665 -14.035 1.00 89.88 133 TYR A N 1
ATOM 1064 C CA . TYR A 1 133 ? 6.585 -5.915 -13.393 1.00 89.88 133 TYR A CA 1
ATOM 1065 C C . TYR A 1 133 ? 7.318 -5.619 -12.089 1.00 89.88 133 TYR A C 1
ATOM 1067 O O . TYR A 1 133 ? 8.273 -4.845 -12.066 1.00 89.88 133 TYR A O 1
ATOM 1075 N N . MET A 1 134 ? 6.880 -6.261 -11.008 1.00 88.38 134 MET A N 1
ATOM 1076 C CA . MET A 1 134 ? 7.514 -6.183 -9.690 1.00 88.38 134 MET A CA 1
ATOM 1077 C C . MET A 1 134 ? 8.098 -7.546 -9.328 1.00 88.38 134 MET A C 1
ATOM 1079 O O . MET A 1 134 ? 7.486 -8.574 -9.632 1.00 88.38 134 MET A O 1
ATOM 1083 N N . GLY A 1 135 ? 9.252 -7.571 -8.670 1.00 86.25 135 GLY A N 1
ATOM 1084 C CA . GLY A 1 135 ? 9.949 -8.785 -8.265 1.00 86.25 135 GLY A CA 1
ATOM 1085 C C . GLY A 1 135 ? 9.065 -9.702 -7.420 1.00 86.25 135 GLY A C 1
ATOM 1086 O O . GLY A 1 135 ? 8.279 -9.267 -6.574 1.00 86.25 135 GLY A O 1
ATOM 1087 N N . LYS A 1 136 ? 9.139 -11.010 -7.658 1.00 82.06 136 LYS A N 1
ATOM 1088 C CA . LYS A 1 136 ? 8.398 -12.000 -6.879 1.00 82.06 136 LYS A CA 1
ATOM 1089 C C . LYS A 1 136 ? 8.998 -12.080 -5.481 1.00 82.06 136 LYS A C 1
ATOM 1091 O O . LYS A 1 136 ? 10.129 -12.515 -5.299 1.00 82.06 136 LYS A O 1
ATOM 1096 N N . ARG A 1 137 ? 8.202 -11.712 -4.478 1.00 72.81 137 ARG A N 1
ATOM 1097 C CA . ARG A 1 137 ? 8.537 -11.976 -3.076 1.00 72.81 137 ARG A CA 1
ATOM 1098 C C . ARG A 1 137 ? 8.567 -13.481 -2.831 1.00 72.81 137 ARG A C 1
ATOM 1100 O O . ARG A 1 137 ? 7.545 -14.148 -3.018 1.00 72.81 137 ARG A O 1
ATOM 1107 N N . VAL A 1 138 ? 9.724 -13.987 -2.424 1.00 62.84 138 VAL A N 1
ATOM 1108 C CA . VAL A 1 138 ? 9.866 -15.338 -1.886 1.00 62.84 138 VAL A CA 1
ATOM 1109 C C . VAL A 1 138 ? 9.468 -15.308 -0.410 1.00 62.84 138 VAL A C 1
ATOM 1111 O O . VAL A 1 138 ? 9.926 -14.449 0.339 1.00 62.84 138 VAL A O 1
ATOM 1114 N N . MET A 1 139 ? 8.565 -16.195 0.006 1.00 52.78 139 MET A N 1
ATOM 1115 C CA . MET A 1 139 ? 8.343 -16.444 1.431 1.00 52.78 139 MET A CA 1
ATOM 1116 C C . MET A 1 139 ? 9.461 -17.396 1.860 1.00 52.78 139 MET A C 1
ATOM 1118 O O . MET A 1 139 ? 9.364 -18.581 1.565 1.00 52.78 139 MET A O 1
ATOM 1122 N N . TYR A 1 140 ? 10.560 -16.896 2.429 1.00 52.06 140 TYR A N 1
ATOM 1123 C CA . TYR A 1 140 ? 11.663 -17.759 2.873 1.00 52.06 140 TYR A CA 1
ATOM 1124 C C . TYR A 1 140 ? 11.790 -17.761 4.396 1.00 52.06 140 TYR A C 1
ATOM 1126 O O . TYR A 1 140 ? 11.954 -16.713 5.017 1.00 52.06 140 TYR A O 1
ATOM 1134 N N . SER A 1 141 ? 11.749 -18.966 4.962 1.00 40.16 141 SER A N 1
ATOM 1135 C CA . SER A 1 141 ? 12.077 -19.336 6.340 1.00 40.16 141 SER A CA 1
ATOM 1136 C C . SER A 1 141 ? 13.516 -19.874 6.402 1.00 40.16 141 SER A C 1
ATOM 1138 O O . SER A 1 141 ? 13.736 -21.054 6.656 1.00 40.16 141 SER A O 1
ATOM 1140 N N . GLY A 1 142 ? 14.505 -19.038 6.070 1.00 46.81 142 GLY A N 1
ATOM 1141 C CA . GLY A 1 142 ? 15.925 -19.414 6.034 1.00 46.81 142 GLY A CA 1
ATOM 1142 C C . GLY A 1 142 ? 16.855 -18.193 6.060 1.00 46.81 142 GLY A C 1
ATOM 1143 O O . GLY A 1 142 ? 16.359 -17.062 6.005 1.00 46.81 142 GLY A O 1
ATOM 1144 N N . PRO A 1 143 ? 18.187 -18.382 6.170 1.00 41.06 143 PRO A N 1
ATOM 1145 C CA . PRO A 1 143 ? 19.138 -17.277 6.261 1.00 41.06 143 PRO A CA 1
ATOM 1146 C C . PRO A 1 143 ? 19.004 -16.340 5.056 1.00 41.06 143 PRO A C 1
ATOM 1148 O O . PRO A 1 143 ? 18.908 -16.781 3.909 1.00 41.06 143 PRO A O 1
ATOM 1151 N N . ARG A 1 144 ? 18.938 -15.031 5.332 1.00 49.56 144 ARG A N 1
ATOM 1152 C CA . ARG A 1 144 ? 18.693 -13.983 4.333 1.00 49.56 144 ARG A CA 1
ATOM 1153 C C . ARG A 1 144 ? 19.777 -14.017 3.255 1.00 49.56 144 ARG A C 1
ATOM 1155 O O . ARG A 1 144 ? 20.871 -13.494 3.448 1.00 49.56 144 ARG A O 1
ATOM 1162 N N . SER A 1 145 ? 19.449 -14.574 2.095 1.00 48.72 145 SER A N 1
ATOM 1163 C CA . SER A 1 145 ? 20.205 -14.294 0.881 1.00 48.72 145 SER A CA 1
ATOM 1164 C C . SER A 1 145 ? 19.874 -12.867 0.446 1.00 48.72 145 SER A C 1
ATOM 1166 O O . SER A 1 145 ? 18.708 -12.536 0.236 1.00 48.72 145 SER A O 1
ATOM 1168 N N . HIS A 1 146 ? 20.891 -12.017 0.302 1.00 54.03 146 HIS A N 1
ATOM 1169 C CA . HIS A 1 146 ? 20.777 -10.647 -0.221 1.00 54.03 146 HIS A CA 1
ATOM 1170 C C . HIS A 1 146 ? 20.470 -10.618 -1.736 1.00 54.03 146 HIS A C 1
ATOM 1172 O O . HIS A 1 146 ? 20.698 -9.616 -2.408 1.00 54.03 146 HIS A O 1
ATOM 1178 N N . SER A 1 147 ? 19.991 -11.731 -2.295 1.00 61.94 147 SER A N 1
ATOM 1179 C CA . SER A 1 147 ? 19.769 -11.908 -3.723 1.00 61.94 147 SER A CA 1
ATOM 1180 C C . SER A 1 147 ? 18.450 -11.273 -4.161 1.00 61.94 147 SER A C 1
ATOM 1182 O O . SER A 1 147 ? 17.392 -11.493 -3.565 1.00 61.94 147 SER A O 1
ATOM 1184 N N . TYR A 1 148 ? 18.516 -10.468 -5.219 1.00 67.75 148 TYR A N 1
ATOM 1185 C CA . TYR A 1 148 ? 17.343 -9.853 -5.825 1.00 67.75 148 TYR A CA 1
ATOM 1186 C C . TYR A 1 148 ? 16.447 -10.902 -6.509 1.00 67.75 148 TYR A C 1
ATOM 1188 O O . TYR A 1 148 ? 16.956 -11.873 -7.071 1.00 67.75 148 TYR A O 1
ATOM 1196 N N . PRO A 1 149 ? 15.112 -10.713 -6.525 1.00 69.31 149 PRO A N 1
ATOM 1197 C CA . PRO A 1 149 ? 14.212 -11.633 -7.210 1.00 69.31 149 PRO A CA 1
ATOM 1198 C C . PRO A 1 149 ? 14.569 -11.826 -8.690 1.00 69.31 149 PRO A C 1
ATOM 1200 O O . PRO A 1 149 ? 14.626 -10.867 -9.456 1.00 69.31 149 PRO A O 1
ATOM 1203 N N . THR A 1 150 ? 14.708 -13.083 -9.113 1.00 73.19 150 THR A N 1
ATOM 1204 C CA . THR A 1 150 ? 14.943 -13.487 -10.514 1.00 73.19 150 THR A CA 1
ATOM 1205 C C . THR A 1 150 ? 13.650 -13.815 -11.274 1.00 73.19 150 THR A C 1
ATOM 1207 O O . THR A 1 150 ? 13.672 -14.328 -12.388 1.00 73.19 150 THR A O 1
ATOM 1210 N N . SER A 1 151 ? 12.492 -13.530 -10.677 1.00 81.75 151 SER A N 1
ATOM 1211 C CA . SER A 1 151 ? 11.172 -13.706 -11.291 1.00 81.75 151 SER A CA 1
ATOM 1212 C C . SER A 1 151 ? 10.246 -12.554 -10.915 1.00 81.75 151 SER A C 1
ATOM 1214 O O . SER A 1 151 ? 10.485 -11.862 -9.924 1.00 81.75 151 SER A O 1
ATOM 1216 N N . PHE A 1 152 ? 9.176 -12.353 -11.689 1.00 85.69 152 PHE A N 1
ATOM 1217 C CA . PHE A 1 152 ? 8.218 -11.264 -11.484 1.00 85.69 152 PHE A CA 1
ATOM 1218 C C . PHE A 1 152 ? 6.844 -11.772 -11.044 1.00 85.69 152 PHE A C 1
ATOM 1220 O O . PHE A 1 152 ? 6.449 -12.912 -11.288 1.00 85.69 152 PHE A O 1
ATOM 1227 N N . GLN A 1 153 ? 6.110 -10.897 -10.368 1.00 86.25 153 GLN A N 1
ATOM 1228 C CA . GLN A 1 153 ? 4.682 -11.032 -10.100 1.00 86.25 153 GLN A CA 1
ATOM 1229 C C . GLN A 1 153 ? 3.876 -10.750 -11.383 1.00 86.25 153 GLN A C 1
ATOM 1231 O O . GLN A 1 153 ? 4.431 -10.171 -12.322 1.00 86.25 153 GLN A O 1
ATOM 1236 N N . PRO A 1 154 ? 2.573 -11.099 -11.424 1.00 86.81 154 PRO A N 1
ATOM 1237 C CA . PRO A 1 154 ? 1.689 -10.621 -12.483 1.00 86.81 154 PRO A CA 1
ATOM 1238 C C . PRO A 1 154 ? 1.813 -9.097 -12.643 1.00 86.81 154 PRO A C 1
ATOM 1240 O O . PRO A 1 154 ? 1.841 -8.395 -11.622 1.00 86.81 154 PRO A O 1
ATOM 1243 N N . PRO A 1 155 ? 1.940 -8.588 -13.880 1.00 89.25 155 PRO A N 1
ATOM 1244 C CA . PRO A 1 155 ? 2.213 -7.180 -14.101 1.00 89.25 155 PRO A CA 1
ATOM 1245 C C . PRO A 1 155 ? 1.019 -6.316 -13.706 1.00 89.25 155 PRO A C 1
ATOM 1247 O O . PRO A 1 155 ? -0.139 -6.723 -13.806 1.00 89.25 155 PRO A O 1
ATOM 1250 N N . LEU A 1 156 ? 1.310 -5.087 -13.295 1.00 90.00 156 LEU A N 1
ATOM 1251 C CA . LEU A 1 156 ? 0.306 -4.041 -13.181 1.00 90.00 156 LEU A CA 1
ATOM 1252 C C . LEU A 1 156 ? 0.201 -3.336 -14.531 1.00 90.00 156 LEU A C 1
ATOM 1254 O O . LEU A 1 156 ? 1.215 -2.925 -15.092 1.00 90.00 156 LEU A O 1
ATOM 1258 N N . GLN A 1 157 ? -1.014 -3.188 -15.041 1.00 90.81 157 GLN A N 1
ATOM 1259 C CA . GLN A 1 157 ? -1.275 -2.475 -16.287 1.00 90.81 157 GLN A CA 1
ATOM 1260 C C . GLN A 1 157 ? -1.530 -0.998 -15.995 1.00 90.81 157 GLN A C 1
ATOM 1262 O O . GLN A 1 157 ? -2.131 -0.657 -14.971 1.00 90.81 157 GLN A O 1
ATOM 1267 N N . SER A 1 158 ? -1.084 -0.120 -16.889 1.00 88.12 158 SER A N 1
ATOM 1268 C CA . SER A 1 158 ? -1.368 1.306 -16.787 1.00 88.12 158 SER A CA 1
ATOM 1269 C C . SER A 1 158 ? -2.854 1.618 -16.955 1.00 88.12 158 SER A C 1
ATOM 1271 O O . SER A 1 158 ? -3.526 1.134 -17.860 1.00 88.12 158 SER A O 1
ATOM 1273 N N . CYS A 1 159 ? -3.374 2.457 -16.063 1.00 81.62 159 CYS A N 1
ATOM 1274 C CA . CYS A 1 159 ? -4.732 2.964 -16.145 1.00 81.62 159 CYS A CA 1
ATOM 1275 C C . CYS A 1 159 ? -4.773 4.134 -17.139 1.00 81.62 159 CYS A C 1
ATOM 1277 O O . CYS A 1 159 ? -4.380 5.249 -16.800 1.00 81.62 159 CYS A O 1
ATOM 1279 N N . THR A 1 160 ? -5.279 3.909 -18.350 1.00 69.62 160 THR A N 1
ATOM 1280 C CA . THR A 1 160 ? -5.651 4.993 -19.273 1.00 69.62 160 THR A CA 1
ATOM 1281 C C . THR A 1 160 ? -7.066 5.497 -18.955 1.00 69.62 160 THR A C 1
ATOM 1283 O O . THR A 1 160 ? -7.889 4.761 -18.403 1.00 69.62 160 THR A O 1
ATOM 1286 N N . LYS A 1 161 ? -7.387 6.756 -19.298 1.00 54.16 161 LYS A N 1
ATOM 1287 C CA . LYS A 1 161 ? -8.730 7.344 -19.072 1.00 54.16 161 LYS A CA 1
ATOM 1288 C C . LYS A 1 161 ? -9.861 6.506 -19.696 1.00 54.16 161 LYS A C 1
ATOM 1290 O O . LYS A 1 161 ? -10.974 6.491 -19.177 1.00 54.16 161 LYS A O 1
ATOM 1295 N N . GLU A 1 162 ? -9.567 5.770 -20.763 1.00 50.94 162 GLU A N 1
ATOM 1296 C CA . GLU A 1 162 ? -10.500 4.873 -21.455 1.00 50.94 162 GLU A CA 1
ATOM 1297 C C . GLU A 1 162 ? -10.816 3.602 -20.649 1.00 50.94 162 GLU A C 1
ATOM 1299 O O . GLU A 1 162 ? -11.960 3.148 -20.624 1.00 50.94 162 GLU A O 1
ATOM 1304 N N . ASN A 1 163 ? -9.844 3.075 -19.898 1.00 46.62 163 ASN A N 1
ATOM 1305 C CA . ASN A 1 163 ? -10.016 1.887 -19.057 1.00 46.62 163 ASN A CA 1
ATOM 1306 C C . ASN A 1 163 ? -10.779 2.164 -17.745 1.00 46.62 163 ASN A C 1
ATOM 1308 O O . ASN A 1 163 ? -11.325 1.241 -17.141 1.00 46.62 163 ASN A O 1
ATOM 1312 N N . ILE A 1 164 ? -10.874 3.429 -17.318 1.00 49.31 164 ILE A N 1
ATOM 1313 C CA . ILE A 1 164 ? -11.634 3.842 -16.123 1.00 49.31 164 ILE A CA 1
ATOM 1314 C C . ILE A 1 164 ? -13.148 3.863 -16.406 1.00 49.31 164 ILE A C 1
ATOM 1316 O O . ILE A 1 164 ? -13.935 3.448 -15.554 1.00 49.31 164 ILE A O 1
ATOM 1320 N N . LYS A 1 165 ? -13.566 4.245 -17.624 1.00 36.66 165 LYS A N 1
ATOM 1321 C CA . LYS A 1 165 ? -14.988 4.299 -18.020 1.00 36.66 165 LYS A CA 1
ATOM 1322 C C . LYS A 1 165 ? -15.680 2.931 -18.037 1.00 36.66 165 LYS A C 1
ATOM 1324 O O . LYS A 1 165 ? -16.886 2.864 -17.840 1.00 36.66 165 LYS A O 1
ATOM 1329 N N . ARG A 1 166 ? -14.940 1.833 -18.224 1.00 43.19 166 ARG A N 1
ATOM 1330 C CA . ARG A 1 166 ? -15.517 0.477 -18.299 1.00 43.19 166 ARG A CA 1
ATOM 1331 C C . ARG A 1 166 ? -15.884 -0.136 -16.939 1.00 43.19 166 ARG A C 1
ATOM 1333 O O . ARG A 1 166 ? -16.500 -1.195 -16.920 1.00 43.19 166 ARG A O 1
ATOM 1340 N N . LYS A 1 167 ? -15.511 0.483 -15.808 1.00 43.41 167 LYS A N 1
ATOM 1341 C CA . LYS A 1 167 ? -15.745 -0.080 -14.459 1.00 43.41 167 LYS A CA 1
ATOM 1342 C C . LYS A 1 167 ? -16.541 0.802 -13.494 1.00 43.41 167 LYS A C 1
ATOM 1344 O O . LYS A 1 167 ? -16.811 0.353 -12.385 1.00 43.41 167 LYS A O 1
ATOM 1349 N N . SER A 1 168 ? -16.946 2.016 -13.867 1.00 41.91 168 SER A N 1
ATOM 1350 C CA . SER A 1 168 ? -17.757 2.877 -12.992 1.00 41.91 168 SER A CA 1
ATOM 1351 C C . SER A 1 168 ? -19.256 2.693 -13.245 1.00 41.91 168 SER A C 1
ATOM 1353 O O . SER A 1 168 ? -19.945 3.612 -13.680 1.00 41.91 168 SER A O 1
ATOM 1355 N N . GLY A 1 169 ? -19.760 1.494 -12.972 1.00 36.00 169 GLY A N 1
ATOM 1356 C CA . GLY A 1 169 ? -21.181 1.262 -12.734 1.00 36.00 169 GLY A CA 1
ATOM 1357 C C . GLY A 1 169 ? -21.434 1.183 -11.233 1.00 36.00 169 GLY A C 1
ATOM 1358 O O . GLY A 1 169 ? -21.649 0.094 -10.724 1.00 36.00 169 GLY A O 1
ATOM 1359 N N . SER A 1 170 ? -21.307 2.303 -10.515 1.00 29.95 170 SER A N 1
ATOM 1360 C CA . SER A 1 170 ? -21.891 2.472 -9.177 1.00 29.95 170 SER A CA 1
ATOM 1361 C C . SER A 1 170 ? -21.850 3.947 -8.793 1.00 29.95 170 SER A C 1
ATOM 1363 O O . SER A 1 170 ? -20.815 4.493 -8.414 1.00 29.95 170 SER A O 1
ATOM 1365 N N . SER A 1 171 ? -22.993 4.599 -8.940 1.00 36.38 171 SER A N 1
ATOM 1366 C CA . SER A 1 171 ? -23.305 5.931 -8.440 1.00 36.38 171 SER A CA 1
ATOM 1367 C C . SER A 1 171 ? -23.294 5.965 -6.909 1.00 36.38 171 SER A C 1
ATOM 1369 O O . SER A 1 171 ? -24.053 5.226 -6.294 1.00 36.38 171 SER A O 1
ATOM 1371 N N . SER A 1 172 ? -22.487 6.840 -6.299 1.00 25.06 172 SER A N 1
ATOM 1372 C CA . SER A 1 172 ? -22.803 7.469 -5.005 1.00 25.06 172 SER A CA 1
ATOM 1373 C C . SER A 1 172 ? -21.852 8.634 -4.692 1.00 25.06 172 SER A C 1
ATOM 1375 O O . SER A 1 172 ? -20.683 8.436 -4.384 1.00 25.06 172 SER A O 1
ATOM 1377 N N . LEU A 1 173 ? -22.416 9.835 -4.821 1.00 24.53 173 LEU A N 1
ATOM 1378 C CA . LEU A 1 173 ? -22.354 11.013 -3.945 1.00 24.53 173 LEU A CA 1
ATOM 1379 C C . LEU A 1 173 ? -21.023 11.533 -3.354 1.00 24.53 173 LEU A C 1
ATOM 1381 O O . LEU A 1 173 ? -20.280 10.884 -2.627 1.00 24.53 173 LEU A O 1
ATOM 1385 N N . THR A 1 174 ? -20.863 12.829 -3.613 1.00 33.59 174 THR A N 1
ATOM 1386 C CA . THR A 1 174 ? -20.042 13.873 -2.995 1.00 33.59 174 THR A CA 1
ATOM 1387 C C . THR A 1 174 ? -19.894 13.784 -1.474 1.00 33.59 174 THR A C 1
ATOM 1389 O O . THR A 1 174 ? -20.894 13.804 -0.768 1.00 33.59 174 THR A O 1
ATOM 1392 N N . VAL A 1 175 ? -18.657 13.925 -0.977 1.00 25.95 175 VAL A N 1
ATOM 1393 C CA . VAL A 1 175 ? -18.345 14.688 0.248 1.00 25.95 175 VAL A CA 1
ATOM 1394 C C . VAL A 1 175 ? -17.025 15.434 0.032 1.00 25.95 175 VAL A C 1
ATOM 1396 O O . VAL A 1 175 ? -15.977 14.834 -0.202 1.00 25.95 175 VAL A O 1
ATOM 1399 N N . ARG A 1 176 ? -17.082 16.770 0.094 1.00 35.56 176 ARG A N 1
ATOM 1400 C CA . ARG A 1 176 ? -15.903 17.635 0.201 1.00 35.56 176 ARG A CA 1
ATOM 1401 C C . ARG A 1 176 ? -15.319 17.487 1.606 1.00 35.56 176 ARG A C 1
ATOM 1403 O O . ARG A 1 176 ? -15.999 17.797 2.574 1.00 35.56 176 ARG A O 1
ATOM 1410 N N . HIS A 1 177 ? -14.039 17.143 1.703 1.00 27.97 177 HIS A N 1
ATOM 1411 C CA . HIS A 1 177 ? -13.206 17.566 2.825 1.00 27.97 177 HIS A CA 1
ATOM 1412 C C . HIS A 1 177 ? -11.816 17.945 2.316 1.00 27.97 177 HIS A C 1
ATOM 1414 O O . HIS A 1 177 ? -11.068 17.128 1.784 1.00 27.97 177 HIS A O 1
ATOM 1420 N N . ILE A 1 178 ? -11.498 19.229 2.465 1.00 36.84 178 ILE A N 1
ATOM 1421 C CA . ILE A 1 178 ? -10.181 19.801 2.212 1.00 36.84 178 ILE A CA 1
ATOM 1422 C C . ILE A 1 178 ? -9.252 19.351 3.342 1.00 36.84 178 ILE A C 1
ATOM 1424 O O . ILE A 1 178 ? -9.444 19.733 4.493 1.00 36.84 178 ILE A O 1
ATOM 1428 N N . LYS A 1 179 ? -8.214 18.591 2.987 1.00 27.89 179 LYS A N 1
ATOM 1429 C CA . LYS A 1 179 ? -6.877 18.703 3.585 1.00 27.89 179 LYS A CA 1
ATOM 1430 C C . LYS A 1 179 ? -5.845 18.599 2.459 1.00 27.89 179 LYS A C 1
ATOM 1432 O O . LYS A 1 179 ? -5.565 17.518 1.946 1.00 27.89 179 LYS A O 1
ATOM 1437 N N . GLN A 1 180 ? -5.321 19.752 2.046 1.00 42.44 180 GLN A N 1
ATOM 1438 C CA . GLN A 1 180 ? -4.109 19.876 1.227 1.00 42.44 180 GLN A CA 1
ATOM 1439 C C . GLN A 1 180 ? -2.942 19.272 2.036 1.00 42.44 180 GLN A C 1
ATOM 1441 O O . GLN A 1 180 ? -2.830 19.524 3.231 1.00 42.44 180 GLN A O 1
ATOM 1446 N N . ASN A 1 181 ? -2.137 18.345 1.503 1.00 37.75 181 ASN A N 1
ATOM 1447 C CA . ASN A 1 181 ? -0.938 18.721 0.743 1.00 37.75 181 ASN A CA 1
ATOM 1448 C C . ASN A 1 181 ? -0.317 17.590 -0.120 1.00 37.75 181 ASN A C 1
ATOM 1450 O O . ASN A 1 181 ? 0.877 17.595 -0.392 1.00 37.75 181 ASN A O 1
ATOM 1454 N N . ILE A 1 182 ? -1.110 16.630 -0.606 1.00 45.59 182 ILE A N 1
ATOM 1455 C CA . ILE A 1 182 ? -0.731 15.743 -1.742 1.00 45.59 182 ILE A CA 1
ATOM 1456 C C . ILE A 1 182 ? -1.833 15.686 -2.811 1.00 45.59 182 ILE A C 1
ATOM 1458 O O . ILE A 1 182 ? -1.576 15.350 -3.962 1.00 45.59 182 ILE A O 1
ATOM 1462 N N . ALA A 1 183 ? -3.047 16.133 -2.476 1.00 46.22 183 ALA A N 1
ATOM 1463 C CA . ALA A 1 183 ? -4.198 16.175 -3.378 1.00 46.22 183 ALA A CA 1
ATOM 1464 C C . ALA A 1 183 ? -4.044 17.113 -4.600 1.00 46.22 183 ALA A C 1
ATOM 1466 O O . ALA A 1 183 ? -4.913 17.111 -5.464 1.00 46.22 183 ALA A O 1
ATOM 1467 N N . GLN A 1 184 ? -2.968 17.906 -4.684 1.00 47.34 184 GLN A N 1
ATOM 1468 C CA . GLN A 1 184 ? -2.674 18.782 -5.828 1.00 47.34 184 GLN A CA 1
ATOM 1469 C C . GLN A 1 184 ? -1.579 18.236 -6.757 1.00 47.34 184 GLN A C 1
ATOM 1471 O O . GLN A 1 184 ? -1.331 18.816 -7.812 1.00 47.34 184 GLN A O 1
ATOM 1476 N N . ALA A 1 185 ? -0.930 17.123 -6.404 1.00 55.47 185 ALA A N 1
ATOM 1477 C CA . ALA A 1 185 ? 0.058 16.514 -7.279 1.00 55.47 185 ALA A CA 1
ATOM 1478 C C . ALA A 1 185 ? -0.659 15.731 -8.385 1.00 55.47 185 ALA A C 1
ATOM 1480 O O . ALA A 1 185 ? -1.441 14.811 -8.123 1.00 55.47 185 ALA A O 1
ATOM 1481 N N . LYS A 1 186 ? -0.405 16.106 -9.638 1.00 69.38 186 LYS A N 1
ATOM 1482 C CA . LYS A 1 186 ? -0.972 15.415 -10.792 1.00 69.38 186 LYS A CA 1
ATOM 1483 C C . LYS A 1 186 ? -0.381 13.999 -10.871 1.00 69.38 186 LYS A C 1
ATOM 1485 O O . LYS A 1 186 ? 0.838 13.845 -10.744 1.00 69.38 186 LYS A O 1
ATOM 1490 N N . PRO A 1 187 ? -1.206 12.950 -11.046 1.00 73.00 187 PRO A N 1
ATOM 1491 C CA . PRO A 1 187 ? -0.689 11.601 -11.212 1.00 73.00 187 PRO A CA 1
ATOM 1492 C C . PRO A 1 187 ? 0.090 11.524 -12.529 1.00 73.00 187 PRO A C 1
ATOM 1494 O O . PRO A 1 187 ? -0.460 11.808 -13.592 1.00 73.00 187 PRO A O 1
ATOM 1497 N N . LEU A 1 188 ? 1.356 11.122 -12.449 1.00 75.75 188 LEU A N 1
ATOM 1498 C CA . LEU A 1 188 ? 2.208 10.853 -13.604 1.00 75.75 188 LEU A CA 1
ATOM 1499 C C . LEU A 1 188 ? 1.768 9.545 -14.267 1.00 75.75 188 LEU A C 1
ATOM 1501 O O . LEU A 1 188 ? 1.511 9.492 -15.466 1.00 75.75 188 LEU A O 1
ATOM 1505 N N . ILE A 1 189 ? 1.675 8.477 -13.470 1.00 79.50 189 ILE A N 1
ATOM 1506 C CA . ILE A 1 189 ? 1.247 7.151 -13.919 1.00 79.50 189 ILE A CA 1
ATOM 1507 C C . ILE A 1 189 ? 0.434 6.495 -12.807 1.00 79.50 189 ILE A C 1
ATOM 1509 O O . ILE A 1 189 ? 0.863 6.442 -11.655 1.00 79.50 189 ILE A O 1
ATOM 1513 N N . GLN A 1 190 ? -0.707 5.923 -13.184 1.00 83.12 190 GLN A N 1
ATOM 1514 C CA . GLN A 1 190 ? -1.484 5.030 -12.337 1.00 83.12 190 GLN A CA 1
ATOM 1515 C C . GLN A 1 190 ? -1.460 3.620 -12.928 1.00 83.12 190 GLN A C 1
ATOM 1517 O O . GLN A 1 190 ? -1.534 3.448 -14.146 1.00 83.12 190 GLN A O 1
ATOM 1522 N N . LEU A 1 191 ? -1.344 2.612 -12.071 1.00 82.44 191 LEU A N 1
ATOM 1523 C CA . LEU A 1 191 ? -1.239 1.205 -12.446 1.00 82.44 191 LEU A CA 1
ATOM 1524 C C . LEU A 1 191 ? -2.202 0.371 -11.607 1.00 82.44 191 LEU A C 1
ATOM 1526 O O . LEU A 1 191 ? -2.482 0.724 -10.460 1.00 82.44 191 LEU A O 1
ATOM 1530 N N . SER A 1 192 ? -2.715 -0.738 -12.134 1.00 84.81 192 SER A N 1
ATOM 1531 C CA . SER A 1 192 ? -3.567 -1.663 -11.377 1.00 84.81 192 SER A CA 1
ATOM 1532 C C . SER A 1 192 ? -3.377 -3.124 -11.790 1.00 84.81 192 SER A C 1
ATOM 1534 O O . SER A 1 192 ? -3.010 -3.416 -12.923 1.00 84.81 192 SER A O 1
ATOM 1536 N N . GLY A 1 193 ? -3.640 -4.054 -10.870 1.00 82.25 193 GLY A N 1
ATOM 1537 C CA . GLY A 1 193 ? -3.601 -5.494 -11.146 1.00 82.25 193 GLY A CA 1
ATOM 1538 C C . GLY A 1 193 ? -4.019 -6.351 -9.953 1.00 82.25 193 GLY A C 1
ATOM 1539 O O . GLY A 1 193 ? -4.213 -5.846 -8.844 1.00 82.25 193 GLY A O 1
ATOM 1540 N N . THR A 1 194 ? -4.191 -7.653 -10.181 1.00 79.44 194 THR A N 1
ATOM 1541 C CA . THR A 1 194 ? -4.676 -8.618 -9.182 1.00 79.44 194 THR A CA 1
ATOM 1542 C C . THR A 1 194 ? -3.700 -9.789 -9.025 1.00 79.44 194 THR A C 1
ATOM 1544 O O . THR A 1 194 ? -2.980 -10.155 -9.952 1.00 79.44 194 THR A O 1
ATOM 1547 N N . ARG A 1 195 ? -3.628 -10.373 -7.825 1.00 72.31 195 ARG A N 1
ATOM 1548 C CA . ARG A 1 195 ? -2.784 -11.530 -7.507 1.00 72.31 195 ARG A CA 1
ATOM 1549 C C . ARG A 1 195 ? -3.500 -12.482 -6.551 1.00 72.31 195 ARG A C 1
ATOM 1551 O O . ARG A 1 195 ? -4.015 -12.071 -5.513 1.00 72.31 195 ARG A O 1
ATOM 1558 N N . SER A 1 196 ? -3.421 -13.774 -6.860 1.00 57.25 196 SER A N 1
ATOM 1559 C CA . SER A 1 196 ? -3.751 -14.857 -5.935 1.00 57.25 196 SER A CA 1
ATOM 1560 C C . SER A 1 196 ? -2.579 -15.216 -5.022 1.00 57.25 196 SER A C 1
ATOM 1562 O O . SER A 1 196 ? -1.458 -15.359 -5.514 1.00 57.25 196 SER A O 1
ATOM 1564 N N . LEU A 1 197 ? -2.807 -15.352 -3.703 1.00 54.00 197 LEU A N 1
ATOM 1565 C CA . LEU A 1 197 ? -1.792 -15.880 -2.769 1.00 54.00 197 LEU A CA 1
ATOM 1566 C C . LEU A 1 197 ? -1.918 -17.395 -2.550 1.00 54.00 197 LEU A C 1
ATOM 1568 O O . LEU A 1 197 ? -1.220 -17.923 -1.694 1.00 54.00 197 LEU A O 1
ATOM 1572 N N . TYR A 1 198 ? -2.718 -18.107 -3.348 1.00 36.81 198 TYR A N 1
ATOM 1573 C CA . TYR A 1 198 ? -2.604 -19.562 -3.468 1.00 36.81 198 TYR A CA 1
ATOM 1574 C C . TYR A 1 198 ? -2.025 -19.891 -4.839 1.00 36.81 198 TYR A C 1
ATOM 1576 O O . TYR A 1 198 ? -2.700 -19.831 -5.865 1.00 36.81 198 TYR A O 1
ATOM 1584 N N . SER A 1 199 ? -0.729 -20.187 -4.839 1.00 35.50 199 SER A N 1
ATOM 1585 C CA . SER A 1 199 ? -0.076 -20.915 -5.918 1.00 35.50 199 SER A CA 1
ATOM 1586 C C . SER A 1 199 ? -0.226 -22.394 -5.589 1.00 35.50 199 SER A C 1
ATOM 1588 O O . SER A 1 199 ? 0.674 -22.972 -4.984 1.00 35.50 199 SER A O 1
ATOM 1590 N N . THR A 1 200 ? -1.350 -23.013 -5.948 1.00 37.50 200 THR A N 1
ATOM 1591 C CA . THR A 1 200 ? -1.315 -24.462 -6.149 1.00 37.50 200 THR A CA 1
ATOM 1592 C C . THR A 1 200 ? -0.486 -24.739 -7.400 1.00 37.50 200 THR A C 1
ATOM 1594 O O . THR A 1 200 ? -0.534 -24.021 -8.397 1.00 37.50 200 THR A O 1
ATOM 1597 N N . SER A 1 201 ? 0.388 -25.723 -7.253 1.00 39.69 201 SER A N 1
ATOM 1598 C CA . SER A 1 201 ? 1.473 -26.114 -8.139 1.00 39.69 201 SER A CA 1
ATOM 1599 C C . SER A 1 201 ? 1.091 -26.245 -9.616 1.00 39.69 201 SER A C 1
ATOM 1601 O O . SER A 1 201 ? 0.121 -26.919 -9.945 1.00 39.69 201 SER A O 1
ATOM 1603 N N . MET A 1 202 ? 1.976 -25.796 -10.507 1.00 33.34 202 MET A N 1
ATOM 1604 C CA . MET A 1 202 ? 2.255 -26.553 -11.732 1.00 33.34 202 MET A CA 1
ATOM 1605 C C . MET A 1 202 ? 3.662 -27.139 -11.647 1.00 33.34 202 MET A C 1
ATOM 1607 O O . MET A 1 202 ? 4.578 -26.774 -12.379 1.00 33.34 202 MET A O 1
ATOM 1611 N N . ALA A 1 203 ? 3.809 -28.103 -10.738 1.00 36.56 203 ALA A N 1
ATOM 1612 C CA . ALA A 1 203 ? 4.787 -29.173 -10.862 1.00 36.56 203 ALA A CA 1
ATOM 1613 C C . ALA A 1 203 ? 4.311 -30.135 -11.969 1.00 36.56 203 ALA A C 1
ATOM 1615 O O . ALA A 1 203 ? 3.983 -31.290 -11.722 1.00 36.56 203 ALA A O 1
ATOM 1616 N N . THR A 1 204 ? 4.225 -29.637 -13.203 1.00 40.81 204 THR A N 1
ATOM 1617 C CA . THR A 1 204 ? 3.835 -30.442 -14.375 1.00 40.81 204 THR A CA 1
ATOM 1618 C C . THR A 1 204 ? 4.734 -30.176 -15.577 1.00 40.81 204 THR A C 1
ATOM 1620 O O . THR A 1 204 ? 4.384 -30.494 -16.707 1.00 40.81 204 THR A O 1
ATOM 1623 N N . ARG A 1 205 ? 5.934 -29.629 -15.340 1.00 38.19 205 ARG A N 1
ATOM 1624 C CA . ARG A 1 205 ? 6.964 -29.452 -16.376 1.00 38.19 205 ARG A CA 1
ATOM 1625 C C . ARG A 1 205 ? 8.318 -30.082 -16.037 1.00 38.19 205 ARG A C 1
ATOM 1627 O O . ARG A 1 205 ? 9.306 -29.745 -16.670 1.00 38.19 205 ARG A O 1
ATOM 1634 N N . GLN A 1 206 ? 8.346 -31.014 -15.078 1.00 35.66 206 GLN A N 1
ATOM 1635 C CA . GLN A 1 206 ? 9.533 -31.827 -14.765 1.00 35.66 206 GLN A CA 1
ATOM 1636 C C . GLN A 1 206 ? 9.364 -33.315 -15.129 1.00 35.66 206 GLN A C 1
ATOM 1638 O O . GLN A 1 206 ? 10.349 -34.033 -15.257 1.00 35.66 206 GLN A O 1
ATOM 1643 N N . LYS A 1 207 ? 8.131 -33.795 -15.360 1.00 39.06 207 LYS A N 1
ATOM 1644 C CA . LYS A 1 207 ? 7.885 -35.207 -15.715 1.00 39.06 207 LYS A CA 1
ATOM 1645 C C . LYS A 1 207 ? 8.227 -35.544 -17.171 1.00 39.06 207 LYS A C 1
ATOM 1647 O O . LYS A 1 207 ? 8.556 -36.687 -17.460 1.00 39.06 207 LYS A O 1
ATOM 1652 N N . THR A 1 208 ? 8.218 -34.566 -18.076 1.00 39.03 208 THR A N 1
ATOM 1653 C CA . THR A 1 208 ? 8.514 -34.802 -19.497 1.00 39.03 208 THR A CA 1
ATOM 1654 C C . THR A 1 208 ? 10.011 -34.966 -19.765 1.00 39.03 208 THR A C 1
ATOM 1656 O O . THR A 1 208 ? 10.387 -35.848 -20.530 1.00 39.03 208 THR A O 1
ATOM 1659 N N . VAL A 1 209 ? 10.877 -34.211 -19.077 1.00 46.06 209 VAL A N 1
ATOM 1660 C CA . VAL A 1 209 ? 12.336 -34.268 -19.306 1.00 46.06 209 VAL A CA 1
ATOM 1661 C C . VAL A 1 209 ? 12.934 -35.591 -18.811 1.00 46.06 209 VAL A C 1
ATOM 1663 O O . VAL A 1 209 ? 13.744 -36.193 -19.512 1.00 46.06 209 VAL A O 1
ATOM 1666 N N . ASN A 1 210 ? 12.459 -36.113 -17.673 1.00 47.06 210 ASN A N 1
ATOM 1667 C CA . ASN A 1 210 ? 12.940 -37.398 -17.153 1.00 47.06 210 ASN A CA 1
ATOM 1668 C C . ASN A 1 210 ? 12.494 -38.588 -18.023 1.00 47.06 210 ASN A C 1
ATOM 1670 O O . ASN A 1 210 ? 13.256 -39.536 -18.177 1.00 47.06 210 ASN A O 1
ATOM 1674 N N . SER A 1 211 ? 11.311 -38.535 -18.651 1.00 49.78 211 SER A N 1
ATOM 1675 C CA . SER A 1 211 ? 10.857 -39.616 -19.545 1.00 49.78 211 SER A CA 1
ATOM 1676 C C . SER A 1 211 ? 11.668 -39.709 -20.848 1.00 49.78 211 SER A C 1
ATOM 1678 O O . SER A 1 211 ? 11.945 -40.807 -21.325 1.00 49.78 211 SER A O 1
ATOM 1680 N N . LEU A 1 212 ? 12.116 -38.567 -21.386 1.00 49.41 212 LEU A N 1
ATOM 1681 C CA . LEU A 1 212 ? 12.912 -38.496 -22.617 1.00 49.41 212 LEU A CA 1
ATOM 1682 C C . LEU A 1 212 ? 14.369 -38.942 -22.405 1.00 49.41 212 LEU A C 1
ATOM 1684 O O . LEU A 1 212 ? 14.947 -39.579 -23.284 1.00 49.41 212 LEU A O 1
ATOM 1688 N N . LEU A 1 213 ? 14.948 -38.669 -21.231 1.00 53.03 213 LEU A N 1
ATOM 1689 C CA . LEU A 1 213 ? 16.299 -39.125 -20.879 1.00 53.03 213 LEU A CA 1
ATOM 1690 C C . LEU A 1 213 ? 16.365 -40.644 -20.656 1.00 53.03 213 LEU A C 1
ATOM 1692 O O . LEU A 1 213 ? 17.303 -41.286 -21.126 1.00 53.03 213 LEU A O 1
ATOM 1696 N N . ILE A 1 214 ? 15.347 -41.229 -20.014 1.00 56.94 214 ILE A N 1
ATOM 1697 C CA . ILE A 1 214 ? 15.268 -42.685 -19.801 1.00 56.94 214 ILE A CA 1
ATOM 1698 C C . ILE A 1 214 ? 15.080 -43.416 -21.138 1.00 56.94 214 ILE A C 1
ATOM 1700 O O . ILE A 1 214 ? 15.754 -44.413 -21.388 1.00 56.94 214 ILE A O 1
ATOM 1704 N N . ALA A 1 215 ? 14.225 -42.896 -22.027 1.00 56.19 215 ALA A N 1
ATOM 1705 C CA . ALA A 1 215 ? 14.035 -43.478 -23.354 1.00 56.19 215 ALA A CA 1
ATOM 1706 C C . ALA A 1 215 ? 15.334 -43.454 -24.181 1.00 56.19 215 ALA A C 1
ATOM 1708 O O . ALA A 1 215 ? 15.691 -44.471 -24.760 1.00 56.19 215 ALA A O 1
ATOM 1709 N N . SER A 1 216 ? 16.078 -42.340 -24.162 1.00 58.94 216 SER A N 1
ATOM 1710 C CA . SER A 1 216 ? 17.378 -42.196 -24.838 1.00 58.94 216 SER A CA 1
ATOM 1711 C C . SER A 1 216 ? 18.429 -43.202 -24.346 1.00 58.94 216 SER A C 1
ATOM 1713 O O . SER A 1 216 ? 19.085 -43.860 -25.158 1.00 58.94 216 SER A O 1
ATOM 1715 N N . MET A 1 217 ? 18.558 -43.390 -23.026 1.00 60.44 217 MET A N 1
ATOM 1716 C CA . MET A 1 217 ? 19.520 -44.353 -22.475 1.00 60.44 217 MET A CA 1
ATOM 1717 C C . MET A 1 217 ? 19.180 -45.800 -22.840 1.00 60.44 217 MET A C 1
ATOM 1719 O O . MET A 1 217 ? 20.087 -46.569 -23.158 1.00 60.44 217 MET A O 1
ATOM 1723 N N . MET A 1 218 ? 17.897 -46.174 -22.856 1.00 64.25 218 MET A N 1
ATOM 1724 C CA . MET A 1 218 ? 17.483 -47.532 -23.229 1.00 64.25 218 MET A CA 1
ATOM 1725 C C . MET A 1 218 ? 17.802 -47.849 -24.697 1.00 64.25 218 MET A C 1
ATOM 1727 O O . MET A 1 218 ? 18.224 -48.966 -25.001 1.00 64.25 218 MET A O 1
ATOM 1731 N N . THR A 1 219 ? 17.696 -46.872 -25.604 1.00 63.03 219 THR A N 1
ATOM 1732 C CA . THR A 1 219 ? 18.078 -47.058 -27.014 1.00 63.03 219 THR A CA 1
ATOM 1733 C C . THR A 1 219 ? 19.586 -47.236 -27.183 1.00 63.03 219 THR A C 1
ATOM 1735 O O . THR A 1 219 ? 20.018 -48.076 -27.971 1.00 63.03 219 THR A O 1
ATOM 1738 N N . VAL A 1 220 ? 20.401 -46.493 -26.424 1.00 63.16 220 VAL A N 1
ATOM 1739 C CA . VAL A 1 220 ? 21.870 -46.627 -26.452 1.00 63.16 220 VAL A CA 1
ATOM 1740 C C . VAL A 1 220 ? 22.310 -47.989 -25.909 1.00 63.16 220 VAL A C 1
ATOM 1742 O O . VAL A 1 220 ? 23.165 -48.637 -26.510 1.00 63.16 220 VAL A O 1
ATOM 1745 N N . VAL A 1 221 ? 21.688 -48.480 -24.833 1.00 60.84 221 VAL A N 1
ATOM 1746 C CA . VAL A 1 221 ? 21.982 -49.815 -24.280 1.00 60.84 221 VAL A CA 1
ATOM 1747 C C . VAL A 1 221 ? 21.601 -50.925 -25.267 1.00 60.84 221 VAL A C 1
ATOM 1749 O O . VAL A 1 221 ? 22.394 -51.840 -25.473 1.00 60.84 221 VAL A O 1
ATOM 1752 N N . ALA A 1 222 ? 20.452 -50.825 -25.942 1.00 61.44 222 ALA A N 1
ATOM 1753 C CA . ALA A 1 222 ? 20.033 -51.803 -26.952 1.00 61.44 222 ALA A CA 1
ATOM 1754 C C . ALA A 1 222 ? 20.941 -51.824 -28.201 1.00 61.44 222 ALA A C 1
ATOM 1756 O O . ALA A 1 222 ? 21.156 -52.874 -28.807 1.00 61.44 222 ALA A O 1
ATOM 1757 N N . LEU A 1 223 ? 21.502 -50.675 -28.590 1.00 58.41 223 LEU A N 1
ATOM 1758 C CA . LEU A 1 223 ? 22.479 -50.595 -29.682 1.00 58.41 223 LEU A CA 1
ATOM 1759 C C . LEU A 1 223 ? 23.827 -51.216 -29.286 1.00 58.41 223 LEU A C 1
ATOM 1761 O O . LEU A 1 223 ? 24.440 -51.922 -30.089 1.00 58.41 223 LEU A O 1
ATOM 1765 N N . LEU A 1 224 ? 24.263 -51.016 -28.039 1.00 54.53 224 LEU A N 1
ATOM 1766 C CA . LEU A 1 224 ? 25.504 -51.598 -27.524 1.00 54.53 224 LEU A CA 1
ATOM 1767 C C . LEU A 1 224 ? 25.422 -53.125 -27.370 1.00 54.53 224 LEU A C 1
ATOM 1769 O O . LEU A 1 224 ? 26.407 -53.810 -27.646 1.00 54.53 224 LEU A O 1
ATOM 1773 N N . THR A 1 225 ? 24.261 -53.678 -27.003 1.00 55.34 225 THR A N 1
ATOM 1774 C CA . THR A 1 225 ? 24.069 -55.137 -26.913 1.00 55.34 225 THR A CA 1
ATOM 1775 C C . THR A 1 225 ? 23.949 -55.808 -28.280 1.00 55.34 225 THR A C 1
ATOM 1777 O O . THR A 1 225 ? 24.368 -56.950 -28.426 1.00 55.34 225 THR A O 1
ATOM 1780 N N . LYS A 1 226 ? 23.449 -55.111 -29.309 1.00 52.66 226 LYS A N 1
ATOM 1781 C CA . LYS A 1 226 ? 23.376 -55.654 -30.678 1.00 52.66 226 LYS A CA 1
ATOM 1782 C C . LYS A 1 226 ? 24.727 -55.635 -31.405 1.00 52.66 226 LYS A C 1
ATOM 1784 O O . LYS A 1 226 ? 24.960 -56.465 -32.276 1.00 52.66 226 LYS A O 1
ATOM 1789 N N . SER A 1 227 ? 25.620 -54.709 -31.042 1.00 49.94 227 SER A N 1
ATOM 1790 C CA . SER A 1 227 ? 26.962 -54.584 -31.632 1.00 49.94 227 SER A CA 1
ATOM 1791 C C . SER A 1 227 ? 27.962 -55.621 -31.114 1.00 49.94 227 SER A C 1
ATOM 1793 O O . SER A 1 227 ? 28.941 -55.907 -31.803 1.00 49.94 227 SER A O 1
ATOM 1795 N N . ARG A 1 228 ? 27.763 -56.163 -29.910 1.00 53.06 228 ARG A N 1
ATOM 1796 C CA . ARG A 1 228 ? 28.627 -57.199 -29.340 1.00 53.06 228 ARG A CA 1
ATOM 1797 C C . ARG A 1 228 ? 27.885 -58.525 -29.388 1.00 53.06 228 ARG A C 1
ATOM 1799 O O . ARG A 1 228 ? 26.976 -58.743 -28.598 1.00 53.06 228 ARG A O 1
ATOM 1806 N N . GLY A 1 229 ? 28.283 -59.418 -30.291 1.00 57.59 229 GLY A N 1
ATOM 1807 C CA . GLY A 1 229 ? 27.890 -60.825 -30.219 1.00 57.59 229 GLY A CA 1
ATOM 1808 C C . GLY A 1 229 ? 28.343 -61.411 -28.878 1.00 57.59 229 GLY A C 1
ATOM 1809 O O . GLY A 1 229 ? 29.507 -61.761 -28.713 1.00 57.59 229 GLY A O 1
ATOM 1810 N N . MET A 1 230 ? 27.441 -61.428 -27.894 1.00 47.66 230 MET A N 1
ATOM 1811 C CA . MET A 1 230 ? 27.705 -61.864 -26.523 1.00 47.66 230 MET A CA 1
ATOM 1812 C C . MET A 1 230 ? 27.848 -63.387 -26.482 1.00 47.66 230 MET A C 1
ATOM 1814 O O . MET A 1 230 ? 26.874 -64.110 -26.665 1.00 47.66 230 MET A O 1
ATOM 1818 N N . SER A 1 231 ? 29.067 -63.864 -26.222 1.00 49.44 231 SER A N 1
ATOM 1819 C CA . SER A 1 231 ? 29.415 -65.293 -26.190 1.00 49.44 231 SER A CA 1
ATOM 1820 C C . SER A 1 231 ? 29.851 -65.789 -24.801 1.00 49.44 231 SER A C 1
ATOM 1822 O O . SER A 1 231 ? 30.365 -66.901 -24.689 1.00 49.44 231 SER A O 1
ATOM 1824 N N . SER A 1 232 ? 29.686 -65.019 -23.718 1.00 55.56 232 SER A N 1
ATOM 1825 C CA . SER A 1 232 ? 30.117 -65.487 -22.394 1.00 55.56 232 SER A CA 1
ATOM 1826 C C . SER A 1 232 ? 29.270 -64.965 -21.234 1.00 55.56 232 SER A C 1
ATOM 1828 O O . SER A 1 232 ? 28.900 -63.794 -21.165 1.00 55.56 232 SER A O 1
ATOM 1830 N N . THR A 1 233 ? 29.006 -65.849 -20.269 1.00 54.44 233 THR A N 1
ATOM 1831 C CA . THR A 1 233 ? 28.280 -65.586 -19.013 1.00 54.44 233 THR A CA 1
ATOM 1832 C C . THR A 1 233 ? 28.963 -64.538 -18.126 1.00 54.44 233 THR A C 1
ATOM 1834 O O . THR A 1 233 ? 28.319 -63.949 -17.259 1.00 54.44 233 THR A O 1
ATOM 1837 N N . ARG A 1 234 ? 30.245 -64.239 -18.374 1.00 53.03 234 ARG A N 1
ATOM 1838 C CA . ARG A 1 234 ? 31.013 -63.197 -17.676 1.00 53.03 234 ARG A CA 1
ATOM 1839 C C . ARG A 1 234 ? 30.601 -61.772 -18.077 1.00 53.03 234 ARG A C 1
ATOM 1841 O O . ARG A 1 234 ? 30.652 -60.873 -17.238 1.00 53.03 234 ARG A O 1
ATOM 1848 N N . ASP A 1 235 ? 30.113 -61.583 -19.303 1.00 54.62 235 ASP A N 1
ATOM 1849 C CA . ASP A 1 235 ? 29.677 -60.273 -19.812 1.00 54.62 235 ASP A CA 1
ATOM 1850 C C . ASP A 1 235 ? 28.312 -59.854 -19.241 1.00 54.62 235 ASP A C 1
ATOM 1852 O O . ASP A 1 235 ? 28.048 -58.667 -19.042 1.00 54.62 235 ASP A O 1
ATOM 1856 N N . HIS A 1 236 ? 27.466 -60.826 -18.883 1.00 54.38 236 HIS A N 1
ATOM 1857 C CA . HIS A 1 236 ? 26.166 -60.577 -18.250 1.00 54.38 236 HIS A CA 1
ATOM 1858 C C . HIS A 1 236 ? 26.297 -59.945 -16.855 1.00 54.38 236 HIS A C 1
ATOM 1860 O O . HIS A 1 236 ? 25.560 -59.016 -16.521 1.00 54.38 236 HIS A O 1
ATOM 1866 N N . TRP A 1 237 ? 27.262 -60.399 -16.049 1.00 53.22 237 TRP A N 1
ATOM 1867 C CA . TRP A 1 237 ? 27.488 -59.862 -14.702 1.00 53.22 237 TRP A CA 1
ATOM 1868 C C . TRP A 1 237 ? 28.063 -58.443 -14.719 1.00 53.22 237 TRP A C 1
ATOM 1870 O O . TRP A 1 237 ? 27.648 -57.603 -13.924 1.00 53.22 237 TRP A O 1
ATOM 1880 N N . GLN A 1 238 ? 28.959 -58.141 -15.663 1.00 56.59 238 GLN A N 1
ATOM 1881 C CA . GLN A 1 238 ? 29.504 -56.791 -15.849 1.00 56.59 238 GLN A CA 1
ATOM 1882 C C . GLN A 1 238 ? 28.405 -55.785 -16.234 1.00 56.59 238 GLN A C 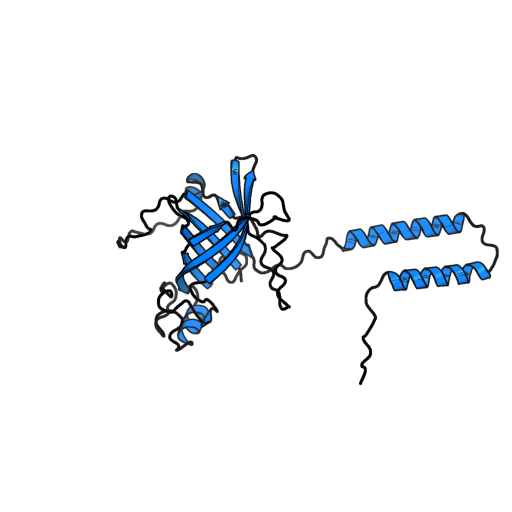1
ATOM 1884 O O . GLN A 1 238 ? 28.356 -54.684 -15.688 1.00 56.59 238 GLN A O 1
ATOM 1889 N N . MET A 1 239 ? 27.466 -56.181 -17.099 1.00 59.50 239 MET A N 1
ATOM 1890 C CA . MET A 1 239 ? 26.337 -55.326 -17.487 1.00 59.50 239 MET A CA 1
ATOM 1891 C C . MET A 1 239 ? 25.353 -55.080 -16.335 1.00 59.50 239 MET A C 1
ATOM 1893 O O . MET A 1 239 ? 24.892 -53.951 -16.166 1.00 59.50 239 MET A O 1
ATOM 1897 N N . LEU A 1 240 ? 25.072 -56.090 -15.503 1.00 61.22 240 LEU A N 1
ATOM 1898 C CA . LEU A 1 240 ? 24.225 -55.928 -14.312 1.00 61.22 240 LEU A CA 1
ATOM 1899 C C . LEU A 1 240 ? 24.846 -54.973 -13.283 1.00 61.22 240 LEU A C 1
ATOM 1901 O O . LEU A 1 240 ? 24.137 -54.147 -12.711 1.00 61.22 240 LEU A O 1
ATOM 1905 N N . ILE A 1 241 ? 26.167 -55.028 -13.091 1.00 64.75 241 ILE A N 1
ATOM 1906 C CA . ILE A 1 241 ? 26.887 -54.116 -12.189 1.00 64.75 241 ILE A CA 1
ATOM 1907 C C . ILE A 1 241 ? 26.816 -52.673 -12.707 1.00 64.75 241 ILE A C 1
ATOM 1909 O O . ILE A 1 241 ? 26.507 -51.761 -11.939 1.00 64.75 241 ILE A O 1
ATOM 1913 N N . ILE A 1 242 ? 27.024 -52.459 -14.010 1.00 63.66 242 ILE A N 1
ATOM 1914 C CA . ILE A 1 242 ? 26.940 -51.126 -14.627 1.00 63.66 242 ILE A CA 1
ATOM 1915 C C . ILE A 1 242 ? 25.509 -50.570 -14.540 1.00 63.66 242 ILE A C 1
ATOM 1917 O O . ILE A 1 242 ? 25.326 -49.408 -14.175 1.00 63.66 242 ILE A O 1
ATOM 1921 N N . MET A 1 243 ? 24.485 -51.392 -14.794 1.00 61.88 243 MET A N 1
ATOM 1922 C CA . MET A 1 243 ? 23.081 -50.983 -14.640 1.00 61.88 243 MET A CA 1
ATOM 1923 C C . MET A 1 243 ? 22.747 -50.609 -13.187 1.00 61.88 243 MET A C 1
ATOM 1925 O O . MET A 1 243 ? 22.047 -49.623 -12.957 1.00 61.88 243 MET A O 1
ATOM 1929 N N . CYS A 1 244 ? 23.288 -51.335 -12.203 1.00 60.19 244 CYS A N 1
ATOM 1930 C CA . CYS A 1 244 ? 23.072 -51.053 -10.783 1.00 60.19 244 CYS A CA 1
ATOM 1931 C C . CYS A 1 244 ? 23.719 -49.719 -10.359 1.00 60.19 244 CYS A C 1
ATOM 1933 O O . CYS A 1 244 ? 23.069 -48.893 -9.717 1.00 60.19 244 CYS A O 1
ATOM 1935 N N . PHE A 1 245 ? 24.951 -49.443 -10.806 1.00 56.84 245 PHE A N 1
ATOM 1936 C CA . PHE A 1 245 ? 25.639 -48.171 -10.538 1.00 56.84 245 PHE A CA 1
ATOM 1937 C C . PHE A 1 245 ? 24.917 -46.959 -11.146 1.00 56.84 245 PHE A C 1
ATOM 1939 O O . PHE A 1 245 ? 24.796 -45.918 -10.499 1.00 56.84 245 PHE A O 1
ATOM 1946 N N . ILE A 1 246 ? 24.383 -47.093 -12.363 1.00 56.97 246 ILE A N 1
ATOM 1947 C CA . ILE A 1 246 ? 23.622 -46.021 -13.024 1.00 56.97 246 ILE A CA 1
ATOM 1948 C C . ILE A 1 246 ? 22.288 -45.767 -12.300 1.00 56.97 246 ILE A C 1
ATOM 1950 O O . ILE A 1 246 ? 21.863 -44.617 -12.166 1.00 56.97 246 ILE A O 1
ATOM 1954 N N . CYS A 1 247 ? 21.648 -46.814 -11.769 1.00 52.50 247 CYS A N 1
ATOM 1955 C CA . CYS A 1 247 ? 20.395 -46.688 -11.024 1.00 52.50 247 CYS A CA 1
ATOM 1956 C C . CYS A 1 247 ? 20.584 -45.955 -9.681 1.00 52.50 247 CYS A C 1
ATOM 1958 O O . CYS A 1 247 ? 19.742 -45.139 -9.307 1.00 52.50 247 CYS A O 1
ATOM 1960 N N . VAL A 1 248 ? 21.717 -46.173 -8.999 1.00 55.88 248 VAL A N 1
ATOM 1961 C CA . VAL A 1 248 ? 22.077 -45.476 -7.748 1.00 55.88 248 VAL A CA 1
ATOM 1962 C C . VAL A 1 248 ? 22.390 -43.994 -7.991 1.00 55.88 248 VAL A C 1
ATOM 1964 O O . VAL A 1 248 ? 21.976 -43.144 -7.209 1.00 55.88 248 VAL A O 1
ATOM 1967 N N . LEU A 1 249 ? 23.046 -43.652 -9.105 1.00 51.62 249 LEU A N 1
ATOM 1968 C CA . LEU A 1 249 ? 23.360 -42.257 -9.454 1.00 51.62 249 LEU A CA 1
ATOM 1969 C C . LEU A 1 249 ? 22.142 -41.449 -9.941 1.00 51.62 249 LEU A C 1
ATOM 1971 O O . LEU A 1 249 ? 22.181 -40.219 -9.943 1.00 51.62 249 LEU A O 1
ATOM 1975 N N . SER A 1 250 ? 21.051 -42.119 -10.322 1.00 48.66 250 SER A N 1
ATOM 1976 C CA . SER A 1 250 ? 19.828 -41.480 -10.835 1.00 48.66 250 SER A CA 1
ATOM 1977 C C . SER A 1 250 ? 18.812 -41.104 -9.741 1.00 48.66 250 SER A C 1
ATOM 1979 O O . SER A 1 250 ? 17.813 -40.445 -10.036 1.00 48.66 250 SER A O 1
ATOM 1981 N N . PHE A 1 251 ? 19.058 -41.481 -8.479 1.00 45.84 251 PHE A N 1
ATOM 1982 C CA . PHE A 1 251 ? 18.213 -41.164 -7.322 1.00 45.84 251 PHE A CA 1
ATOM 1983 C C . PHE A 1 251 ? 19.002 -40.380 -6.255 1.00 45.84 251 PHE A C 1
ATOM 1985 O O . PHE A 1 251 ? 19.667 -40.983 -5.414 1.00 45.84 251 PHE A O 1
ATOM 1992 N N . PRO A 1 252 ? 18.908 -39.039 -6.193 1.00 46.66 252 PRO A N 1
ATOM 1993 C CA . PRO A 1 252 ? 19.433 -38.293 -5.058 1.00 46.66 252 PRO A CA 1
ATOM 1994 C C . PRO A 1 252 ? 18.397 -38.360 -3.928 1.00 46.66 252 PRO A C 1
ATOM 1996 O O . PRO A 1 252 ? 17.503 -37.519 -3.850 1.00 46.66 252 PRO A O 1
ATOM 1999 N N . GLY A 1 253 ? 18.447 -39.406 -3.095 1.00 50.75 253 GLY A N 1
ATOM 2000 C CA . GLY A 1 253 ? 17.417 -39.598 -2.065 1.00 50.75 253 GLY A CA 1
ATOM 2001 C C . GLY A 1 253 ? 17.725 -40.495 -0.866 1.00 50.75 253 GLY A C 1
ATOM 2002 O O . GLY A 1 253 ? 16.872 -40.581 0.007 1.00 50.75 253 GLY A O 1
ATOM 2003 N N . PHE A 1 254 ? 18.895 -41.132 -0.765 1.00 39.66 254 PHE A N 1
ATOM 2004 C CA . PHE A 1 254 ? 19.239 -41.954 0.405 1.00 39.66 254 PHE A CA 1
ATOM 2005 C C . PHE A 1 254 ? 20.716 -41.807 0.787 1.00 39.66 254 PHE A C 1
ATOM 2007 O O . PHE A 1 254 ? 21.540 -42.665 0.499 1.00 39.66 254 PHE A O 1
ATOM 2014 N N . ILE A 1 255 ? 21.049 -40.711 1.470 1.00 40.00 255 ILE A N 1
ATOM 2015 C CA . ILE A 1 255 ? 22.164 -40.684 2.425 1.00 40.00 255 ILE A CA 1
ATOM 2016 C C . ILE A 1 255 ? 21.612 -40.027 3.691 1.00 40.00 255 ILE A C 1
ATOM 2018 O O . ILE A 1 255 ? 21.395 -38.817 3.730 1.00 40.00 255 ILE A O 1
ATOM 2022 N N . ALA A 1 256 ? 21.314 -40.841 4.703 1.00 38.31 256 ALA A N 1
ATOM 2023 C CA . ALA A 1 256 ? 21.052 -40.355 6.053 1.00 38.31 256 ALA A CA 1
ATOM 2024 C C . ALA A 1 256 ? 22.388 -39.902 6.674 1.00 38.31 256 ALA A C 1
ATOM 2026 O O . ALA A 1 256 ? 23.370 -40.638 6.552 1.00 38.31 256 ALA A O 1
ATOM 2027 N N . PRO A 1 257 ? 22.476 -38.731 7.329 1.00 39.94 257 PRO A N 1
ATOM 2028 C CA . PRO A 1 257 ? 23.676 -38.377 8.069 1.00 39.94 257 PRO A CA 1
ATOM 2029 C C . PRO A 1 257 ? 23.744 -39.213 9.351 1.00 39.94 257 PRO A C 1
ATOM 2031 O O . PRO A 1 257 ? 22.809 -39.236 10.152 1.00 39.94 257 PRO A O 1
ATOM 2034 N N . ALA A 1 258 ? 24.864 -39.913 9.515 1.00 37.97 258 ALA A N 1
ATOM 2035 C CA . ALA A 1 258 ? 25.230 -40.586 10.746 1.00 37.97 258 ALA A CA 1
ATOM 2036 C C . ALA A 1 258 ? 25.396 -39.564 11.882 1.00 37.97 258 ALA A C 1
ATOM 2038 O O . ALA A 1 258 ? 26.039 -38.528 11.718 1.00 37.97 258 ALA A O 1
ATOM 2039 N N . VAL A 1 259 ? 24.806 -39.886 13.031 1.00 37.97 259 VAL A N 1
ATOM 2040 C CA . VAL A 1 259 ? 25.048 -39.239 14.322 1.00 37.97 259 VAL A CA 1
ATOM 2041 C C . VAL A 1 259 ? 26.492 -39.537 14.738 1.00 37.97 259 VAL A C 1
ATOM 2043 O O . VAL A 1 259 ? 26.882 -40.702 14.792 1.00 37.97 259 VAL A O 1
ATOM 2046 N N . GLN A 1 260 ? 27.275 -38.501 15.034 1.00 42.31 260 GLN A N 1
ATOM 2047 C CA . GLN A 1 260 ? 28.533 -38.619 15.772 1.00 42.31 260 GLN A CA 1
ATOM 2048 C C . GLN A 1 260 ? 28.372 -37.906 17.117 1.00 42.31 260 GLN A C 1
ATOM 2050 O O . GLN A 1 260 ? 27.900 -36.769 17.154 1.00 42.31 260 GLN A O 1
ATOM 2055 N N . ASN A 1 261 ? 28.702 -38.654 18.176 1.00 38.75 261 ASN A N 1
ATOM 2056 C CA . ASN A 1 261 ? 28.843 -38.213 19.567 1.00 38.75 261 ASN A CA 1
ATOM 2057 C C . ASN A 1 261 ? 29.778 -37.010 19.708 1.00 38.75 261 ASN A C 1
ATOM 2059 O O . ASN A 1 261 ? 30.801 -36.988 18.985 1.00 38.75 261 ASN A O 1
#

Radius of gyration: 28.06 Å; chains: 1; bounding box: 54×86×55 Å

Sequence (261 aa):
MFITRRLTFYEGGNNWSGTYNYFRDPRCRQPSFTLDAEGKYSEIMGTTAVIGGTKHYKFTVQRLKITPEHYSISENLNFYNGSGCGVPGSWRIGITQDVTSTHGCRPMDIRLPNVVLETIKMVTDVNKERYLYMGKRVMYSGPRSHSYPTSFQPPLQSCTKENIKRKSGSSSLTVRHIKQNIAQAKPLIQLSGTRSLYSTSMATRQKTVNSLLIASMMTVVALLTKSRGMSSTRDHWQMLIIMCFICVLSFPGFIAPAVQN

pLDDT: mean 72.82, std 22.02, range [24.53, 98.38]

Secondary structure (DSSP, 8-state):
-EEEEEEEEETTSSEEEEEEEEESSTTS-SEEEEEEEEEEEEE-TT---SSTTEEEEEEEEEEEEEEE-SHHHHHHHHH--STTSSSTT---TT--EE-TTTTEEGGGTEESSEEEEEEEEEEE-TT--EEEEEBPPP---SS---PPPSSBPSPEEE--HHHHHTT-------------SSTTSPEEEEEEEEEES-------SSHHHHHHHHHHHHHHHHHHHHHS----HHHHHHHHHHHHHHHHHT-----PPPP--

InterPro domains:
  IPR029405 APCDD1 domain [PF14921] (2-162)
  IPR029405 APCDD1 domain [SM01352] (1-166)
  IPR042425 Protein APCDD1 [PTHR31021] (1-187)

Foldseek 3Di:
DKWKKKKFAFPPFQKIKMKIWDAPDPVRPHTAKIKIWIDGKDWDPPDDDPDPQKTKMKDWTQWIKMAGQDPVVQVLQLVPQDLAAFDHNPRDHRDMGIRNVNQHHVSVPDGPRDIDMWIWHWDQDPVRKIWIWIADDDPDPDDDDPDTHPDTDDIWTWDDPVNVVVPPPDDDDDDDDDDDDPVPTHTPIMTIDIGDPDPDDPPPPPVVVVVVVVVVVVVVVVVVVVVDPDDDPVVVVVVVVVVVVVVVVVDPDDDDDDDDD